Protein AF-A0AAV6XHC5-F1 (afdb_monomer_lite)

pLDDT: mean 75.55, std 23.04, range [22.05, 98.06]

InterPro domains:
  IPR005804 Fatty acid desaturase domain [PF00487] (68-207)
  IPR015876 Acyl-CoA desaturase [PR00075] (88-108)
  IPR015876 Acyl-CoA desaturase [PR00075] (125-154)
  IPR015876 Acyl-CoA desaturase [PTHR11351] (13-208)
  IPR015876 Acyl-CoA desaturase [cd03505] (64-153)

Radius of gyration: 19.95 Å; chains: 1; bounding box: 48×51×54 Å

Secondary structure (DSSP, 8-state):
---PEEP--SSS-TT-EEPTTSS-B-S----SSSSSPPPHHHHHHHHHHHHHHHHHHHGGGG--HHHHHHHHHHIIIIIIIIIIIIIIIIIIT--S---HHHHHHHHHHHHTTSS--HHHHHHHHHHHHHSTTSTTSTT-GGG-HHHHHTGGGG-HHHHHHHT-SSGGGHHHHTSHHHHHHHHTTTHHHHHHHHHHHHHHSHHHHHHHHTHHHHHHHHHHHHHHHHHHHTTTSS---TT--GGG--SS-GGGHHHHHTTTT---

Foldseek 3Di:
DFDFDDDDDDDDDPPWGAGPLFPAIQPAADDLPDDDDFDPQLVVLVVVVVVLVVLLVCLVVLDDPVLQVLLVVLLCLQQCQQVVVALPVCQQVVVDDDDPVSNLSSVLSVLLLPPAASLLSSLLVNQCLVQPQHPLNLQHCSNDLCSNLPSSSSCCVSNVVSSPDCPSRVVQVVDPSSVVCNVCSVVSNVVVLVVLCVVPHPNNNSSNRHPSSVVSSCVVSVLVVVLRNVPDPDPDDPRDSVSVPPDPDPPPVVVVVVPVPDDD

Organism: NCBI:txid168488

Sequence (264 aa):
MAILIPFSGDEKDSNFGKILMSDVVVKRRRNVFRGRKWTSSDVATFGVVVALHLMCIFAPFMFNWGAFWVAFGLYVITGLFGIGLSFHRNLSHKSFKLPKWLEYFFAYCGLHALQGDPITWVSIHRYHHQFVDSEKDPHSPIEGFWFSHMSWLFDHNTIAPKCGKSKNVGDLEKQLYYRCLRSTYIIHPIVLGAMLYALGGFPYIVWGMDPSNLLVHRIEWTGRSATLLAGDRTGGRRGSSPLCCLHPNVEIQSTIYENSDIVP

Structure (mmCIF, N/CA/C/O backbone):
data_AF-A0AAV6XHC5-F1
#
_entry.id   AF-A0AAV6XHC5-F1
#
loop_
_atom_site.group_PDB
_atom_site.id
_atom_site.type_symbol
_atom_site.label_atom_id
_atom_site.label_alt_id
_atom_site.label_comp_id
_atom_site.label_asym_id
_atom_site.label_entity_id
_atom_site.label_seq_id
_atom_site.pdbx_PDB_ins_code
_atom_site.Cartn_x
_atom_site.Cartn_y
_atom_site.Cartn_z
_atom_site.occupancy
_atom_site.B_iso_or_equiv
_atom_site.auth_seq_id
_atom_site.auth_comp_id
_atom_site.auth_asym_id
_atom_site.auth_atom_id
_atom_site.pdbx_PDB_model_num
ATOM 1 N N . MET A 1 1 ? 6.988 21.835 9.246 1.00 34.12 1 MET A N 1
ATOM 2 C CA . MET A 1 1 ? 6.592 22.577 10.463 1.00 34.12 1 MET A CA 1
ATOM 3 C C . MET A 1 1 ? 5.130 22.974 10.284 1.00 34.12 1 MET A C 1
ATOM 5 O O . MET A 1 1 ? 4.856 23.843 9.476 1.00 34.12 1 MET A O 1
ATOM 9 N N . ALA A 1 2 ? 4.183 22.247 10.884 1.00 36.72 2 ALA A N 1
ATOM 10 C CA . ALA A 1 2 ? 2.769 22.627 10.789 1.00 36.72 2 ALA A CA 1
ATOM 11 C C . ALA A 1 2 ? 2.539 23.787 11.768 1.00 36.72 2 ALA A C 1
ATOM 13 O O . ALA A 1 2 ? 2.895 23.655 12.941 1.00 36.72 2 ALA A O 1
ATOM 14 N N . ILE A 1 3 ? 2.039 24.920 11.274 1.00 40.56 3 ILE A N 1
ATOM 15 C CA . ILE A 1 3 ? 1.838 26.147 12.055 1.00 40.56 3 ILE A CA 1
ATOM 16 C C . ILE A 1 3 ? 0.637 25.916 12.979 1.00 40.56 3 ILE A C 1
ATOM 18 O O . ILE A 1 3 ? -0.500 25.907 12.528 1.00 40.56 3 ILE A O 1
ATOM 22 N N . LEU A 1 4 ? 0.875 25.661 14.264 1.00 43.06 4 LEU A N 1
ATOM 23 C CA . LEU A 1 4 ? -0.202 25.653 15.255 1.00 43.06 4 LEU A CA 1
ATOM 24 C C . LEU A 1 4 ? -0.619 27.097 15.530 1.00 43.06 4 LEU A C 1
ATOM 26 O O . LEU A 1 4 ? 0.244 27.944 15.755 1.00 43.06 4 LEU A O 1
ATOM 30 N N . ILE A 1 5 ? -1.922 27.367 15.537 1.00 44.88 5 ILE A N 1
ATOM 31 C CA . ILE A 1 5 ? -2.449 28.657 15.992 1.00 44.88 5 ILE A CA 1
ATOM 32 C C . ILE A 1 5 ? -2.777 28.512 17.488 1.00 44.88 5 ILE A C 1
ATOM 34 O O . ILE A 1 5 ? -3.497 27.570 17.847 1.00 44.88 5 ILE A O 1
ATOM 38 N N . PRO A 1 6 ? -2.243 29.378 18.371 1.00 41.81 6 PRO A N 1
ATOM 39 C CA . PRO A 1 6 ? -2.570 29.344 19.793 1.00 41.81 6 PRO A CA 1
ATOM 40 C C . PRO A 1 6 ? -4.065 29.625 20.004 1.00 41.81 6 PRO A C 1
ATOM 42 O O . PRO A 1 6 ? -4.626 30.549 19.417 1.00 41.81 6 PRO A O 1
ATOM 45 N N . PHE A 1 7 ? -4.715 28.799 20.823 1.00 42.66 7 PHE A N 1
ATOM 46 C CA . PHE A 1 7 ? -6.117 28.952 21.206 1.00 42.66 7 PHE A CA 1
ATOM 47 C C . PHE A 1 7 ? -6.181 29.777 22.497 1.00 42.66 7 PHE A C 1
ATOM 49 O O . PHE A 1 7 ? -5.557 29.410 23.488 1.00 42.66 7 PHE A O 1
ATOM 56 N N . SER A 1 8 ? -6.888 30.909 22.475 1.00 43.22 8 SER A N 1
ATOM 57 C CA . SER A 1 8 ? -7.089 31.752 23.657 1.00 43.22 8 SER A CA 1
ATOM 58 C C . SER A 1 8 ? -8.306 31.243 24.429 1.00 43.22 8 SER A C 1
ATOM 60 O O . SER A 1 8 ? -9.447 31.513 24.066 1.00 43.22 8 SER A O 1
ATOM 62 N N . GLY A 1 9 ? -8.037 30.453 25.462 1.00 36.25 9 GLY A N 1
ATOM 63 C CA . GLY A 1 9 ? -8.963 30.124 26.537 1.00 36.25 9 GLY A CA 1
ATOM 64 C C . GLY A 1 9 ? -8.149 30.071 27.824 1.00 36.25 9 GLY A C 1
ATOM 65 O O . GLY A 1 9 ? -7.086 29.451 27.838 1.00 36.25 9 GLY A O 1
ATOM 66 N N . ASP A 1 10 ? -8.594 30.793 28.848 1.00 43.38 10 ASP A N 1
ATOM 67 C CA . ASP A 1 10 ? -7.969 30.834 30.169 1.00 43.38 10 ASP A CA 1
ATOM 68 C C . ASP A 1 10 ? -7.858 29.423 30.758 1.00 43.38 10 ASP A C 1
ATOM 70 O O . ASP A 1 10 ? -8.852 28.862 31.198 1.00 43.38 10 ASP A O 1
ATOM 74 N N . GLU A 1 11 ? -6.658 28.842 30.730 1.00 38.28 11 GLU A N 1
ATOM 75 C CA . GLU A 1 11 ? -6.031 28.090 31.823 1.00 38.28 11 GLU A CA 1
ATOM 76 C C . GLU A 1 11 ? -4.676 27.519 31.369 1.00 38.28 11 GLU A C 1
ATOM 78 O O . GLU A 1 11 ? -4.416 27.260 30.194 1.00 38.28 11 GLU A O 1
ATOM 83 N N . LYS A 1 12 ? -3.762 27.389 32.330 1.00 38.03 12 LYS A N 1
ATOM 84 C CA . LYS A 1 12 ? -2.359 26.993 32.166 1.00 38.03 12 LYS A CA 1
ATOM 85 C C . LYS A 1 12 ? -2.204 25.585 31.558 1.00 38.03 12 LYS A C 1
ATOM 87 O O . LYS A 1 12 ? -2.045 24.638 32.309 1.00 38.03 12 LYS A O 1
ATOM 92 N N . ASP A 1 13 ? -2.132 25.459 30.233 1.00 36.62 13 ASP A N 1
ATOM 93 C CA . ASP A 1 13 ? -1.554 24.281 29.558 1.00 36.62 13 ASP A CA 1
ATOM 94 C C . ASP A 1 13 ? -0.952 24.658 28.189 1.00 36.62 13 ASP A C 1
ATOM 96 O O . ASP A 1 13 ? -1.572 24.606 27.126 1.00 36.62 13 ASP A O 1
ATOM 100 N N . SER A 1 14 ? 0.312 25.073 28.205 1.00 44.34 14 SER A N 1
ATOM 101 C CA . SER A 1 14 ? 1.028 25.717 27.096 1.00 44.34 14 SER A CA 1
ATOM 102 C C . SER A 1 14 ? 1.504 24.783 25.964 1.00 44.34 14 SER A C 1
ATOM 104 O O . SER A 1 14 ? 2.584 24.992 25.412 1.00 44.34 14 SER A O 1
ATOM 106 N N . ASN A 1 15 ? 0.739 23.759 25.564 1.00 48.62 15 ASN A N 1
ATOM 107 C CA . ASN A 1 15 ? 1.141 22.895 24.433 1.00 48.62 15 ASN A CA 1
ATOM 108 C C . ASN A 1 15 ? 0.020 22.341 23.537 1.00 48.62 15 ASN A C 1
ATOM 110 O O . ASN A 1 15 ? 0.306 21.564 22.618 1.00 48.62 15 ASN A O 1
ATOM 114 N N . PHE A 1 16 ? -1.232 22.749 23.741 1.00 59.75 16 PHE A N 1
ATOM 115 C CA . PHE A 1 16 ? -2.364 22.279 22.942 1.00 59.75 16 PHE A CA 1
ATOM 116 C C . PHE A 1 16 ? -2.881 23.400 22.035 1.00 59.75 16 PHE A C 1
ATOM 118 O O . PHE A 1 16 ? -3.181 24.501 22.482 1.00 59.75 16 PHE A O 1
ATOM 125 N N . GLY A 1 17 ? -2.924 23.137 20.729 1.00 66.19 17 GLY A N 1
ATOM 126 C CA . GLY A 1 17 ? -3.334 24.100 19.706 1.00 66.19 17 GLY A CA 1
ATOM 127 C C . GLY A 1 17 ? -4.154 23.421 18.617 1.00 66.19 17 GLY A C 1
ATOM 128 O O . GLY A 1 17 ? -4.129 22.192 18.483 1.00 66.19 17 GLY A O 1
ATOM 129 N N . LYS A 1 18 ? -4.891 24.213 17.836 1.00 72.31 18 LYS A N 1
ATOM 130 C CA . LYS A 1 18 ? -5.636 23.700 16.680 1.00 72.31 18 LYS A CA 1
ATOM 131 C C . LYS A 1 18 ? -4.671 23.315 15.561 1.00 72.31 18 LYS A C 1
ATOM 133 O O . LYS A 1 18 ? -3.671 24.005 15.333 1.00 72.31 18 LYS A O 1
ATOM 138 N N . ILE A 1 19 ? -4.965 22.226 14.852 1.00 71.19 19 ILE A N 1
ATOM 139 C CA . ILE A 1 19 ? -4.262 21.928 13.598 1.00 71.19 19 ILE A CA 1
ATOM 140 C C . ILE A 1 19 ? -4.627 23.030 12.592 1.00 71.19 19 ILE A C 1
ATOM 142 O O . ILE A 1 19 ? -5.796 23.400 12.470 1.00 71.19 19 ILE A O 1
ATOM 146 N N . LEU A 1 20 ? -3.617 23.570 11.900 1.00 67.69 20 LEU A N 1
ATOM 147 C CA . LEU A 1 20 ? -3.766 24.645 10.915 1.00 67.69 20 LEU A CA 1
ATOM 148 C C . LEU A 1 20 ? -4.918 24.348 9.945 1.00 67.69 20 LEU A C 1
ATOM 150 O O . LEU A 1 20 ? -4.916 23.286 9.334 1.00 67.69 20 LEU A O 1
ATOM 154 N N . MET A 1 21 ? -5.858 25.288 9.795 1.00 64.19 21 MET A N 1
ATOM 155 C CA . MET A 1 21 ? -7.048 25.175 8.931 1.00 64.19 21 MET A CA 1
ATOM 156 C C . MET A 1 21 ? -7.998 24.006 9.261 1.00 64.19 21 MET A C 1
ATOM 158 O O . MET A 1 21 ? -8.709 23.546 8.380 1.00 64.19 21 MET A O 1
ATOM 162 N N . SER A 1 22 ? -8.043 23.536 10.510 1.00 70.75 22 SER A N 1
ATOM 163 C CA . SER A 1 22 ? -9.040 22.557 10.970 1.00 70.75 22 SER A CA 1
ATOM 164 C C . SER A 1 22 ? -9.658 22.959 12.310 1.00 70.75 22 SER A C 1
ATOM 166 O O . SER A 1 22 ? -9.034 23.672 13.103 1.00 70.75 22 SER A O 1
ATOM 168 N N . ASP A 1 23 ? -10.840 22.421 12.608 1.00 73.38 23 ASP A N 1
ATOM 169 C CA . ASP A 1 23 ? -11.479 22.566 13.922 1.00 73.38 23 ASP A CA 1
ATOM 170 C C . ASP A 1 23 ? -10.992 21.548 14.962 1.00 73.38 23 ASP A C 1
ATOM 172 O O . ASP A 1 23 ? -11.402 21.591 16.125 1.00 73.38 23 ASP A O 1
ATOM 176 N N . VAL A 1 24 ? -10.076 20.656 14.577 1.00 75.31 24 VAL A N 1
ATOM 177 C CA . VAL A 1 24 ? -9.537 19.634 15.472 1.00 75.31 24 VAL A CA 1
ATOM 178 C C . VAL A 1 24 ? -8.544 20.256 16.453 1.00 75.31 24 VAL A C 1
ATOM 180 O O . VAL A 1 24 ? -7.492 20.786 16.079 1.00 75.31 24 VAL A O 1
ATOM 183 N N . VAL A 1 25 ? -8.866 20.136 17.740 1.00 80.06 25 VAL A N 1
ATOM 184 C CA . VAL A 1 25 ? -7.978 20.498 18.848 1.00 80.06 25 VAL A CA 1
ATOM 185 C C . VAL A 1 25 ? -7.096 19.299 19.187 1.00 80.06 25 VAL A C 1
ATOM 187 O O . VAL A 1 25 ? -7.593 18.216 19.504 1.00 80.06 25 VAL A O 1
ATOM 190 N N . VAL A 1 26 ? -5.776 19.489 19.138 1.00 80.56 26 VAL A N 1
ATOM 191 C CA . VAL A 1 26 ? -4.822 18.460 19.563 1.00 80.56 26 VAL A CA 1
ATOM 192 C C . VAL A 1 26 ? -4.919 18.317 21.077 1.00 80.56 26 VAL A C 1
ATOM 194 O O . VAL A 1 26 ? -4.589 19.253 21.796 1.00 80.56 26 VAL A O 1
ATOM 197 N N . LYS A 1 27 ? -5.346 17.146 21.557 1.00 80.94 27 LYS A N 1
ATOM 198 C CA . LYS A 1 27 ? -5.469 16.845 22.994 1.00 80.94 27 LYS A CA 1
ATOM 199 C C . LYS A 1 27 ? -4.201 16.242 23.585 1.00 80.94 27 LYS A C 1
ATOM 201 O O . LYS A 1 27 ? -3.969 16.339 24.782 1.00 80.94 27 LYS A O 1
ATOM 206 N N . ARG A 1 28 ? -3.382 15.579 22.762 1.00 79.31 28 ARG A N 1
ATOM 207 C CA . ARG A 1 28 ? -2.155 14.916 23.217 1.00 79.31 28 ARG A CA 1
ATOM 208 C C . ARG A 1 28 ? -1.150 14.809 22.086 1.00 79.31 28 ARG A C 1
ATOM 210 O O . ARG A 1 28 ? -1.335 14.007 21.191 1.00 79.31 28 ARG A O 1
ATOM 217 N N . ARG A 1 29 ? -0.027 15.524 22.126 1.00 75.44 29 ARG A N 1
ATOM 218 C CA . ARG A 1 29 ? 1.005 15.337 21.094 1.00 75.44 29 ARG A CA 1
ATOM 219 C C . ARG A 1 29 ? 1.776 14.035 21.331 1.00 75.44 29 ARG A C 1
ATOM 221 O O . ARG A 1 29 ? 2.429 13.883 22.364 1.00 75.44 29 ARG A O 1
ATOM 228 N N . ARG A 1 30 ? 1.753 13.118 20.360 1.00 75.00 30 ARG A N 1
ATOM 229 C CA . ARG A 1 30 ? 2.568 11.894 20.405 1.00 75.00 30 ARG A CA 1
ATOM 230 C C . ARG A 1 30 ? 3.913 12.104 19.706 1.00 75.00 30 ARG A C 1
ATOM 232 O O . ARG A 1 30 ? 3.965 12.454 18.530 1.00 75.00 30 ARG A O 1
ATOM 239 N N . ASN A 1 31 ? 5.009 11.849 20.419 1.00 79.38 31 ASN A N 1
ATOM 240 C CA . ASN A 1 31 ? 6.354 11.827 19.843 1.00 79.38 31 ASN A CA 1
ATOM 241 C C . ASN A 1 31 ? 6.720 10.390 19.459 1.00 79.38 31 ASN A C 1
ATOM 243 O O . ASN A 1 31 ? 7.149 9.613 20.305 1.00 79.38 31 ASN A O 1
ATOM 247 N N . VAL A 1 32 ? 6.564 10.031 18.184 1.00 82.19 32 VAL A N 1
ATOM 248 C CA . VAL A 1 32 ? 6.832 8.655 17.720 1.00 82.19 32 VAL A CA 1
ATOM 249 C C . VAL A 1 32 ? 8.331 8.341 17.655 1.00 82.19 32 VAL A C 1
ATOM 251 O O . VAL A 1 32 ? 8.741 7.208 17.876 1.00 82.19 32 VAL A O 1
ATOM 254 N N . PHE A 1 33 ? 9.184 9.329 17.389 1.00 82.56 33 PHE A N 1
ATOM 255 C CA . PHE A 1 33 ? 10.606 9.073 17.130 1.00 82.56 33 PHE A CA 1
ATOM 256 C C . PHE A 1 33 ? 11.499 9.048 18.379 1.00 82.56 33 PHE A C 1
ATOM 258 O O . PHE A 1 33 ? 12.647 8.621 18.292 1.00 82.56 33 PHE A O 1
ATOM 265 N N . ARG A 1 34 ? 11.019 9.504 19.544 1.00 80.94 34 ARG A N 1
ATOM 266 C CA . ARG A 1 34 ? 11.832 9.644 20.767 1.00 80.94 34 ARG A CA 1
ATOM 267 C C . ARG A 1 34 ? 11.106 9.076 21.984 1.00 80.94 34 ARG A C 1
ATOM 269 O O . ARG A 1 34 ? 9.893 9.200 22.082 1.00 80.94 34 ARG A O 1
ATOM 276 N N . GLY A 1 35 ? 11.860 8.509 22.929 1.00 77.06 35 GLY A N 1
ATOM 277 C CA . GLY A 1 35 ? 11.337 8.106 24.243 1.00 77.06 35 GLY A CA 1
ATOM 278 C C . GLY A 1 35 ? 10.517 6.810 24.266 1.00 77.06 35 GLY A C 1
ATOM 279 O O . GLY A 1 35 ? 9.820 6.561 25.244 1.00 77.06 35 GLY A O 1
ATOM 280 N N . ARG A 1 36 ? 10.598 5.976 23.221 1.00 84.50 36 ARG A N 1
ATOM 281 C CA . ARG A 1 36 ? 9.950 4.654 23.165 1.00 84.50 36 ARG A CA 1
ATOM 282 C C . ARG A 1 36 ? 10.905 3.576 22.657 1.00 84.50 36 ARG A C 1
ATOM 284 O O . ARG A 1 36 ? 11.884 3.878 21.975 1.00 84.50 36 ARG A O 1
ATOM 291 N N . LYS A 1 37 ? 10.581 2.313 22.942 1.00 85.94 37 LYS A N 1
ATOM 292 C CA . LYS A 1 37 ? 11.266 1.149 22.366 1.00 85.94 37 LYS A CA 1
ATOM 293 C C . LYS A 1 37 ? 10.723 0.874 20.963 1.00 85.94 37 LYS A C 1
ATOM 295 O O . LYS A 1 37 ? 9.512 0.732 20.794 1.00 85.94 37 LYS A O 1
ATOM 300 N N . TRP A 1 38 ? 11.622 0.802 19.989 1.00 87.31 38 TRP A N 1
ATOM 301 C CA . TRP A 1 38 ? 11.301 0.448 18.609 1.00 87.31 38 TRP A CA 1
ATOM 302 C C . TRP A 1 38 ? 11.204 -1.068 18.467 1.00 87.31 38 TRP A C 1
ATOM 304 O O . TRP A 1 38 ? 12.057 -1.797 18.972 1.00 87.31 38 TRP A O 1
ATOM 314 N N . THR A 1 39 ? 10.165 -1.537 17.786 1.00 88.50 39 THR A N 1
ATOM 315 C CA . THR A 1 39 ? 10.034 -2.948 17.405 1.00 88.50 39 THR A CA 1
ATOM 316 C C . THR A 1 39 ? 10.728 -3.220 16.077 1.00 88.50 39 THR A C 1
ATOM 318 O O . THR A 1 39 ? 10.969 -2.303 15.292 1.00 88.50 39 THR A O 1
ATOM 321 N N . SER A 1 40 ? 10.997 -4.492 15.777 1.00 87.62 40 SER A N 1
ATOM 322 C CA . SER A 1 40 ? 11.511 -4.899 14.464 1.00 87.62 40 SER A CA 1
ATOM 323 C C . SER A 1 40 ? 10.584 -4.467 13.322 1.00 87.62 40 SER A C 1
ATOM 325 O O . SER A 1 40 ? 11.072 -4.038 12.281 1.00 87.62 40 SER A O 1
ATOM 327 N N . SER A 1 41 ? 9.262 -4.503 13.531 1.00 84.06 41 SER A N 1
ATOM 328 C CA . SER A 1 41 ? 8.272 -4.018 12.562 1.00 84.06 41 SER A CA 1
ATOM 329 C C . SER A 1 41 ? 8.371 -2.508 12.340 1.00 84.06 41 SER A C 1
ATOM 331 O O . SER A 1 41 ? 8.286 -2.059 11.202 1.00 84.06 41 SER A O 1
ATOM 333 N N . ASP A 1 42 ? 8.604 -1.720 13.397 1.00 86.75 42 ASP A N 1
ATOM 334 C CA . ASP A 1 42 ? 8.786 -0.267 13.267 1.00 86.75 42 ASP A CA 1
ATOM 335 C C . ASP A 1 42 ? 10.041 0.059 12.454 1.00 86.75 42 ASP A C 1
ATOM 337 O O . ASP A 1 42 ? 10.007 0.915 11.572 1.00 86.75 42 ASP A O 1
ATOM 341 N N . VAL A 1 43 ? 11.144 -0.643 12.737 1.00 88.94 43 VAL A N 1
ATOM 342 C CA . VAL A 1 43 ? 12.416 -0.472 12.021 1.00 88.94 43 VAL A CA 1
ATOM 343 C C . VAL A 1 43 ? 12.272 -0.886 10.557 1.00 88.94 43 VAL A C 1
ATOM 345 O O . VAL A 1 43 ? 12.731 -0.160 9.679 1.00 88.94 43 VAL A O 1
ATOM 348 N N . ALA A 1 44 ? 11.603 -2.009 10.282 1.00 88.06 44 ALA A N 1
ATOM 349 C CA . ALA A 1 44 ? 11.364 -2.483 8.923 1.00 88.06 44 ALA A CA 1
ATOM 350 C C . ALA A 1 44 ? 10.507 -1.493 8.120 1.00 88.06 44 ALA A C 1
ATOM 352 O O . ALA A 1 44 ? 10.913 -1.076 7.038 1.00 88.06 44 ALA A O 1
ATOM 353 N N . THR A 1 45 ? 9.368 -1.056 8.666 1.00 86.69 45 THR A N 1
ATOM 354 C CA . THR A 1 45 ? 8.488 -0.074 8.012 1.00 86.69 45 THR A CA 1
ATOM 355 C C . THR A 1 45 ? 9.211 1.249 7.781 1.00 86.69 45 THR A C 1
ATOM 357 O O . THR A 1 45 ? 9.137 1.808 6.690 1.00 86.69 45 THR A O 1
ATOM 360 N N . PHE A 1 46 ? 9.962 1.738 8.772 1.00 88.50 46 PHE A N 1
ATOM 361 C CA . PHE A 1 46 ? 10.763 2.952 8.623 1.00 88.50 46 PHE A CA 1
ATOM 362 C C . PHE A 1 46 ? 11.822 2.808 7.526 1.00 88.50 46 PHE A C 1
ATOM 364 O O . PHE A 1 46 ? 11.936 3.684 6.672 1.00 88.50 46 PHE A O 1
ATOM 371 N N . GLY A 1 47 ? 12.540 1.683 7.500 1.00 89.88 47 GLY A N 1
ATOM 372 C CA . GLY A 1 47 ? 13.525 1.376 6.465 1.00 89.88 47 GLY A CA 1
ATOM 373 C C . GLY A 1 47 ? 12.918 1.339 5.063 1.00 89.88 47 GLY A C 1
ATOM 374 O O . GLY A 1 47 ? 13.469 1.954 4.156 1.00 89.88 47 GLY A O 1
ATOM 375 N N . VAL A 1 48 ? 11.760 0.691 4.889 1.00 86.50 48 VAL A N 1
ATOM 376 C CA . VAL A 1 48 ? 11.044 0.640 3.601 1.00 86.50 48 VAL A CA 1
ATOM 377 C C . VAL A 1 48 ? 10.610 2.034 3.157 1.00 86.50 48 VAL A C 1
ATOM 379 O O . VAL A 1 48 ? 10.873 2.416 2.020 1.00 86.50 48 VAL A O 1
ATOM 382 N N . VAL A 1 49 ? 9.997 2.821 4.046 1.00 85.81 49 VAL A N 1
ATOM 383 C CA . VAL A 1 49 ? 9.551 4.181 3.710 1.00 85.81 49 VAL A CA 1
ATOM 384 C C . VAL A 1 49 ? 10.737 5.058 3.313 1.00 85.81 49 VAL A C 1
ATOM 386 O O . VAL A 1 49 ? 10.661 5.751 2.300 1.00 85.81 49 VAL A O 1
ATOM 389 N N . VAL A 1 50 ? 11.845 5.011 4.059 1.00 88.88 50 VAL A N 1
ATOM 390 C CA . VAL A 1 50 ? 13.065 5.759 3.718 1.00 88.88 50 VAL A CA 1
ATOM 391 C C . VAL A 1 50 ? 13.645 5.285 2.385 1.00 88.88 50 VAL A C 1
ATOM 393 O O . VAL A 1 50 ? 13.995 6.121 1.557 1.00 88.88 50 VAL A O 1
ATOM 396 N N . ALA A 1 51 ? 13.707 3.974 2.143 1.00 88.12 51 ALA A N 1
ATOM 397 C CA . ALA A 1 51 ? 14.229 3.419 0.898 1.00 88.12 51 ALA A CA 1
ATOM 398 C C . ALA A 1 51 ? 13.417 3.867 -0.326 1.00 88.12 51 ALA A C 1
ATOM 400 O O . ALA A 1 51 ? 14.019 4.284 -1.312 1.00 88.12 51 ALA A O 1
ATOM 401 N N . LEU A 1 52 ? 12.080 3.854 -0.247 1.00 85.31 52 LEU A N 1
ATOM 402 C CA . LEU A 1 52 ? 11.207 4.377 -1.305 1.00 85.31 52 LEU A CA 1
ATOM 403 C C . LEU A 1 52 ? 11.501 5.864 -1.568 1.00 85.31 52 LEU A C 1
ATOM 405 O O . LEU A 1 52 ? 11.886 6.246 -2.667 1.00 85.31 52 LEU A O 1
ATOM 409 N N . HIS A 1 53 ? 11.489 6.705 -0.529 1.00 84.19 53 HIS A N 1
ATOM 410 C CA . HIS A 1 53 ? 11.757 8.140 -0.697 1.00 84.19 53 HIS A CA 1
ATOM 411 C C . HIS A 1 53 ? 13.148 8.439 -1.275 1.00 84.19 53 HIS A C 1
ATOM 413 O O . HIS A 1 53 ? 13.290 9.362 -2.076 1.00 84.19 53 HIS A O 1
ATOM 419 N N . LEU A 1 54 ? 14.174 7.677 -0.886 1.00 87.31 54 LEU A N 1
ATOM 420 C CA . LEU A 1 54 ? 15.512 7.805 -1.466 1.00 87.31 54 LEU A CA 1
ATOM 421 C C . LEU A 1 54 ? 15.544 7.337 -2.923 1.00 87.31 54 LEU A C 1
ATOM 423 O O . LEU A 1 54 ? 16.228 7.952 -3.737 1.00 87.31 54 LEU A O 1
ATOM 427 N N . MET A 1 55 ? 14.789 6.293 -3.271 1.00 85.25 55 MET A N 1
ATOM 428 C CA . MET A 1 55 ? 14.675 5.809 -4.646 1.00 85.25 55 MET A CA 1
ATOM 429 C C . MET A 1 55 ? 14.029 6.857 -5.568 1.00 85.25 55 MET A C 1
ATOM 431 O O . MET A 1 55 ? 14.477 7.018 -6.704 1.00 85.25 55 MET A O 1
ATOM 435 N N . CYS A 1 56 ? 13.099 7.663 -5.050 1.00 83.94 56 CYS A N 1
ATOM 436 C CA . CYS A 1 56 ? 12.430 8.742 -5.790 1.00 83.94 56 CYS A CA 1
ATOM 437 C C . CYS A 1 56 ? 13.397 9.820 -6.277 1.00 83.94 56 CYS A C 1
ATOM 439 O O . CYS A 1 56 ? 13.233 10.375 -7.365 1.00 83.94 56 CYS A O 1
ATOM 441 N N . ILE A 1 57 ? 14.468 10.070 -5.517 1.00 87.25 57 ILE A N 1
ATOM 442 C CA . ILE A 1 57 ? 15.524 11.014 -5.906 1.00 87.25 57 ILE A CA 1
ATOM 443 C C . ILE A 1 57 ? 16.193 10.567 -7.215 1.00 87.25 57 ILE A C 1
ATOM 445 O O . ILE A 1 57 ? 16.601 11.408 -8.014 1.00 87.25 57 ILE A O 1
ATOM 449 N N . PHE A 1 58 ? 16.262 9.259 -7.478 1.00 85.62 58 PHE A N 1
ATO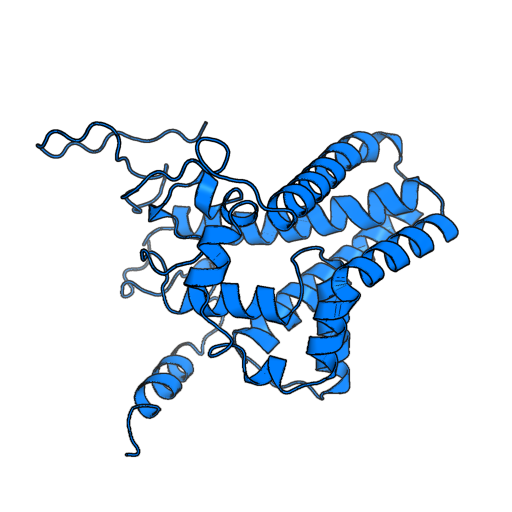M 450 C CA . PHE A 1 58 ? 16.848 8.709 -8.701 1.00 85.62 58 PHE A CA 1
ATOM 451 C C . PHE A 1 58 ? 15.884 8.693 -9.897 1.00 85.62 58 PHE A C 1
ATOM 453 O O . PHE A 1 58 ? 16.343 8.564 -11.033 1.00 85.62 58 PHE A O 1
ATOM 460 N N . ALA A 1 59 ? 14.572 8.853 -9.687 1.00 86.06 59 ALA A N 1
ATOM 461 C CA . ALA A 1 59 ? 13.569 8.730 -10.747 1.00 86.06 59 ALA A CA 1
ATOM 462 C C . ALA A 1 59 ? 13.780 9.693 -11.938 1.00 86.06 59 ALA A C 1
ATOM 464 O O . ALA A 1 59 ? 13.729 9.214 -13.076 1.00 86.06 59 ALA A O 1
ATOM 465 N N . PRO A 1 60 ? 14.101 10.995 -11.746 1.00 87.44 60 PRO A N 1
ATOM 466 C CA . PRO A 1 60 ? 14.344 11.917 -12.862 1.00 87.44 60 PRO A CA 1
ATOM 467 C C . PRO A 1 60 ? 15.547 11.520 -13.725 1.00 87.44 60 PRO A C 1
ATOM 469 O O . PRO A 1 60 ? 15.543 11.742 -14.932 1.00 87.44 60 PRO A O 1
ATOM 472 N N . PHE A 1 61 ? 16.564 10.906 -13.116 1.00 90.75 61 PHE A N 1
ATOM 473 C CA . PHE A 1 61 ? 17.796 10.496 -13.797 1.00 90.75 61 PHE A CA 1
ATOM 474 C C . PHE A 1 61 ? 17.655 9.164 -14.540 1.00 90.75 61 PHE A C 1
ATOM 476 O O . PHE A 1 61 ? 18.497 8.826 -15.365 1.00 90.75 61 PHE A O 1
ATOM 483 N N . MET A 1 62 ? 16.594 8.410 -14.248 1.00 88.12 62 MET A N 1
ATOM 484 C CA . MET A 1 62 ? 16.345 7.066 -14.773 1.00 88.12 62 MET A CA 1
ATOM 485 C C . MET A 1 62 ? 15.055 7.015 -15.605 1.00 88.12 62 MET A C 1
ATOM 487 O O . MET A 1 62 ? 14.416 5.967 -15.691 1.00 88.12 62 MET A O 1
ATOM 491 N N . PHE A 1 63 ? 14.622 8.147 -16.176 1.00 90.81 63 PHE A N 1
ATOM 492 C CA . PHE A 1 63 ? 13.390 8.218 -16.965 1.00 90.81 63 PHE A CA 1
ATOM 493 C C . PHE A 1 63 ? 13.467 7.351 -18.226 1.00 90.81 63 PHE A C 1
ATOM 495 O O . PHE A 1 63 ? 14.411 7.427 -19.011 1.00 90.81 63 PHE A O 1
ATOM 502 N N . ASN A 1 64 ? 12.421 6.558 -18.441 1.00 91.06 64 ASN A N 1
ATOM 503 C CA . ASN A 1 64 ? 12.222 5.758 -19.640 1.00 91.06 64 ASN A CA 1
ATOM 504 C C . ASN A 1 64 ? 10.717 5.620 -19.894 1.00 91.06 64 ASN A C 1
ATOM 506 O O . ASN A 1 64 ? 9.973 5.269 -18.981 1.00 91.06 64 ASN A O 1
ATOM 510 N N . TRP A 1 65 ? 10.271 5.825 -21.135 1.00 93.62 65 TRP A N 1
ATOM 511 C CA . TRP A 1 65 ? 8.864 5.682 -21.521 1.00 93.62 65 TRP A CA 1
ATOM 512 C C . TRP A 1 65 ? 8.281 4.300 -21.210 1.00 93.62 65 TRP A C 1
ATOM 514 O O . TRP A 1 65 ? 7.143 4.212 -20.756 1.00 93.62 65 TRP A O 1
ATOM 524 N N . GLY A 1 66 ? 9.054 3.225 -21.396 1.00 95.06 66 GLY A N 1
ATOM 525 C CA . GLY A 1 66 ? 8.601 1.876 -21.038 1.00 95.06 66 GLY A CA 1
ATOM 526 C C . GLY A 1 66 ? 8.375 1.730 -19.532 1.00 95.06 66 GLY A C 1
ATOM 527 O O . GLY A 1 66 ? 7.319 1.278 -19.094 1.00 95.06 66 GLY A O 1
ATOM 528 N N . ALA A 1 67 ? 9.332 2.209 -18.735 1.00 91.62 67 ALA A N 1
ATOM 529 C CA . ALA A 1 67 ? 9.251 2.186 -17.279 1.00 91.62 67 ALA A CA 1
ATOM 530 C C . ALA A 1 67 ? 8.110 3.078 -16.751 1.00 91.62 67 ALA A C 1
ATOM 532 O O . ALA A 1 67 ? 7.404 2.688 -15.824 1.00 91.62 67 ALA A O 1
ATOM 533 N N . PHE A 1 68 ? 7.872 4.230 -17.387 1.00 92.06 68 PHE A N 1
ATOM 534 C CA . PHE A 1 68 ? 6.751 5.121 -17.091 1.00 92.06 68 PHE A CA 1
ATOM 535 C C . PHE A 1 68 ? 5.396 4.435 -17.300 1.00 92.06 68 PHE A C 1
ATOM 537 O O . PHE A 1 68 ? 4.549 4.472 -16.410 1.00 92.06 68 PHE A O 1
ATOM 544 N N . TRP A 1 69 ? 5.177 3.777 -18.443 1.00 93.88 69 TRP A N 1
ATOM 545 C CA . TRP A 1 69 ? 3.901 3.103 -18.705 1.00 93.88 69 TRP A CA 1
ATOM 546 C C . TRP A 1 69 ? 3.675 1.897 -17.794 1.00 93.88 69 TRP A C 1
ATOM 548 O O . TRP A 1 69 ? 2.551 1.677 -17.343 1.00 93.88 69 TRP A O 1
ATOM 558 N N . VAL A 1 70 ? 4.738 1.160 -17.461 1.00 93.56 70 VAL A N 1
ATOM 559 C CA . VAL A 1 70 ? 4.675 0.102 -16.444 1.00 93.56 70 VAL A CA 1
ATOM 560 C C . VAL A 1 70 ? 4.301 0.682 -15.080 1.00 93.56 70 VAL A C 1
ATOM 562 O O . VAL A 1 70 ? 3.398 0.162 -14.429 1.00 93.56 70 VAL A O 1
ATOM 565 N N . ALA A 1 71 ? 4.925 1.787 -14.669 1.00 91.69 71 ALA A N 1
ATOM 566 C CA . ALA A 1 71 ? 4.601 2.478 -13.424 1.00 91.69 71 ALA A CA 1
ATOM 567 C C . ALA A 1 71 ? 3.149 2.967 -13.386 1.00 91.69 71 ALA A C 1
ATOM 569 O O . ALA A 1 71 ? 2.460 2.784 -12.383 1.00 91.69 71 ALA A O 1
ATOM 570 N N . PHE A 1 72 ? 2.665 3.546 -14.486 1.00 91.69 72 PHE A N 1
ATOM 571 C CA . PHE A 1 72 ? 1.283 3.996 -14.619 1.00 91.69 72 PHE A CA 1
ATOM 572 C C . PHE A 1 72 ? 0.294 2.826 -14.530 1.00 91.69 72 PHE A C 1
ATOM 574 O O . PHE A 1 72 ? -0.685 2.897 -13.788 1.00 91.69 72 PHE A O 1
ATOM 581 N N . GLY A 1 73 ? 0.573 1.723 -15.231 1.00 93.88 73 GLY A N 1
ATOM 582 C CA . GLY A 1 73 ? -0.230 0.504 -15.152 1.00 93.88 73 GLY A CA 1
ATOM 583 C C . GLY A 1 73 ? -0.263 -0.073 -13.736 1.00 93.88 73 GLY A C 1
ATOM 584 O O . GLY A 1 73 ? -1.339 -0.381 -13.223 1.00 93.88 73 GLY A O 1
ATOM 585 N N . LEU A 1 74 ? 0.894 -0.148 -13.071 1.00 93.25 74 LEU A N 1
ATOM 586 C CA . LEU A 1 74 ? 0.988 -0.576 -11.676 1.00 93.25 74 LEU A CA 1
ATOM 587 C C . LEU A 1 74 ? 0.198 0.347 -10.752 1.00 93.25 74 LEU A C 1
ATOM 589 O O . LEU A 1 74 ? -0.577 -0.155 -9.952 1.00 93.25 74 LEU A O 1
ATOM 593 N N . TYR A 1 75 ? 0.299 1.667 -10.905 1.00 89.81 75 TYR A N 1
ATOM 594 C CA . TYR A 1 75 ? -0.486 2.628 -10.127 1.00 89.81 75 TYR A CA 1
ATOM 595 C C . TYR A 1 75 ? -2.002 2.399 -10.262 1.00 89.81 75 TYR A C 1
ATOM 597 O O . TYR A 1 75 ? -2.726 2.397 -9.265 1.00 89.81 75 TYR A O 1
ATOM 605 N N . VAL A 1 76 ? -2.496 2.157 -11.480 1.00 91.88 76 VAL A N 1
ATOM 606 C CA . VAL A 1 76 ? -3.917 1.852 -11.709 1.00 91.88 76 VAL A CA 1
ATOM 607 C C . VAL A 1 76 ? -4.306 0.533 -11.034 1.00 91.88 76 VAL A C 1
ATOM 609 O O . VAL A 1 76 ? -5.323 0.463 -10.340 1.00 91.88 76 VAL A O 1
ATOM 612 N N . ILE A 1 77 ? -3.495 -0.512 -11.202 1.00 94.38 77 ILE A N 1
ATOM 613 C CA . ILE A 1 77 ? -3.780 -1.855 -10.686 1.00 94.38 77 ILE A CA 1
ATOM 614 C C . ILE A 1 77 ? -3.700 -1.901 -9.155 1.00 94.38 77 ILE A C 1
ATOM 616 O O . ILE A 1 77 ? -4.626 -2.388 -8.509 1.00 94.38 77 ILE A O 1
ATOM 620 N N . THR A 1 78 ? -2.623 -1.403 -8.555 1.00 93.38 78 THR A N 1
ATOM 621 C CA . THR A 1 78 ? -2.391 -1.494 -7.108 1.00 93.38 78 THR A CA 1
ATOM 622 C C . THR A 1 78 ? -3.130 -0.397 -6.348 1.00 93.38 78 THR A C 1
ATOM 624 O O . THR A 1 78 ? -3.734 -0.674 -5.315 1.00 93.38 78 THR A O 1
ATOM 627 N N . GLY A 1 79 ? -3.163 0.829 -6.874 1.00 88.44 79 GLY A N 1
ATOM 628 C CA . GLY A 1 79 ? -3.801 1.975 -6.233 1.00 88.44 79 GLY A CA 1
ATOM 629 C C . GLY A 1 79 ? -5.311 2.003 -6.410 1.00 88.44 79 GLY A C 1
ATOM 630 O O . GLY A 1 79 ? -6.054 1.901 -5.433 1.00 88.44 79 GLY A O 1
ATOM 631 N N . LEU A 1 80 ? -5.785 2.135 -7.654 1.00 89.75 80 LEU A N 1
ATOM 632 C CA . LEU A 1 80 ? -7.220 2.298 -7.912 1.00 89.75 80 LEU A CA 1
ATOM 633 C C . LEU A 1 80 ? -7.991 1.002 -7.657 1.00 89.75 80 LEU A C 1
ATOM 635 O O . LEU A 1 80 ? -8.983 1.014 -6.927 1.00 89.75 80 LEU A O 1
ATOM 639 N N . PHE A 1 81 ? -7.541 -0.116 -8.229 1.00 93.56 81 PHE A N 1
ATOM 640 C CA . PHE A 1 81 ? -8.229 -1.398 -8.066 1.00 93.56 81 PHE A CA 1
ATOM 641 C C . PHE A 1 81 ? -7.845 -2.113 -6.765 1.00 93.56 81 PHE A C 1
ATOM 643 O O . PHE A 1 81 ? -8.716 -2.624 -6.059 1.00 93.56 81 PHE A O 1
ATOM 650 N N . GLY A 1 82 ? -6.562 -2.121 -6.413 1.00 95.12 82 GLY A N 1
ATOM 651 C CA . GLY A 1 82 ? -6.071 -2.786 -5.213 1.00 95.12 82 GLY A CA 1
ATOM 652 C C . GLY A 1 82 ? -6.523 -2.111 -3.920 1.00 95.12 82 GLY A C 1
ATOM 653 O O . GLY A 1 82 ? -7.251 -2.710 -3.128 1.00 95.12 82 GLY A O 1
ATOM 654 N N . ILE A 1 83 ? -6.143 -0.852 -3.701 1.00 92.44 83 ILE A N 1
ATOM 655 C CA . ILE A 1 83 ? -6.542 -0.159 -2.473 1.00 92.44 83 ILE A CA 1
ATOM 656 C C . ILE A 1 83 ? -7.950 0.425 -2.580 1.00 92.44 83 ILE A C 1
ATOM 658 O O . ILE A 1 83 ? -8.813 0.106 -1.762 1.00 92.44 83 ILE A O 1
ATOM 662 N N . GLY A 1 84 ? -8.214 1.247 -3.597 1.00 91.06 84 GLY A N 1
ATOM 663 C CA . GLY A 1 84 ? -9.470 1.988 -3.717 1.00 91.06 84 GLY A CA 1
ATOM 664 C C . GLY A 1 84 ? -10.704 1.092 -3.856 1.00 91.06 84 GLY A C 1
ATOM 665 O O . GLY A 1 84 ? -11.676 1.241 -3.111 1.00 91.06 84 GLY A O 1
ATOM 666 N N . LEU A 1 85 ? -10.682 0.154 -4.804 1.00 93.56 85 LEU A N 1
ATOM 667 C CA . LEU A 1 85 ? -11.797 -0.761 -5.038 1.00 93.56 85 LEU A CA 1
ATOM 668 C C . LEU A 1 85 ? -11.806 -1.914 -4.023 1.00 93.56 85 LEU A C 1
ATOM 670 O O . LEU A 1 85 ? -12.856 -2.171 -3.432 1.00 93.56 85 LEU A O 1
ATOM 674 N N . SER A 1 86 ? -10.673 -2.594 -3.807 1.00 96.75 86 SER A N 1
ATOM 675 C CA . SER A 1 86 ? -10.618 -3.775 -2.935 1.00 96.75 86 SER A CA 1
ATOM 676 C C . SER A 1 86 ? -10.496 -3.430 -1.452 1.00 96.75 86 SER A C 1
ATOM 678 O O . SER A 1 86 ? -11.503 -3.515 -0.748 1.00 96.75 86 SER A O 1
ATOM 680 N N . PHE A 1 87 ? -9.327 -3.021 -0.951 1.00 95.75 87 PHE A N 1
ATOM 681 C CA . PHE A 1 87 ? -9.114 -2.872 0.500 1.00 95.75 87 PHE A CA 1
ATOM 682 C C . PHE A 1 87 ? -10.105 -1.895 1.142 1.00 95.75 87 PHE A C 1
ATOM 684 O O . PHE A 1 87 ? -10.693 -2.189 2.187 1.00 95.75 87 PHE A O 1
ATOM 691 N N . HIS A 1 88 ? -10.346 -0.765 0.483 1.00 94.94 88 HIS A N 1
ATOM 692 C CA . HIS A 1 88 ? -11.229 0.284 0.964 1.00 94.94 88 HIS A CA 1
ATOM 693 C C . HIS A 1 88 ? -12.711 -0.086 0.778 1.00 94.94 88 HIS A C 1
ATOM 695 O O . HIS A 1 88 ? -13.403 -0.399 1.749 1.00 94.94 88 HIS A O 1
ATOM 701 N N . ARG A 1 89 ? -13.231 -0.081 -0.456 1.00 94.25 89 ARG A N 1
ATOM 702 C CA . ARG A 1 89 ? -14.685 -0.192 -0.690 1.00 94.25 89 ARG A CA 1
ATOM 703 C C . ARG A 1 89 ? -15.233 -1.606 -0.503 1.00 94.25 89 ARG A C 1
ATOM 705 O O . ARG A 1 89 ? -16.285 -1.778 0.113 1.00 94.25 89 ARG A O 1
ATOM 712 N N . ASN A 1 90 ? -14.546 -2.615 -1.033 1.00 96.25 90 ASN A N 1
ATOM 713 C CA . ASN A 1 90 ? -15.030 -3.990 -0.983 1.00 96.25 90 ASN A CA 1
ATOM 714 C C . ASN A 1 90 ? -14.767 -4.645 0.380 1.00 96.25 90 ASN A C 1
ATOM 716 O O . ASN A 1 90 ? -15.712 -5.069 1.041 1.00 96.25 90 ASN A O 1
ATOM 720 N N . LEU A 1 91 ? -13.511 -4.696 0.830 1.00 96.56 91 LEU A N 1
ATOM 721 C CA . LEU A 1 91 ? -13.138 -5.425 2.042 1.00 96.56 91 LEU A CA 1
ATOM 722 C C . LEU A 1 91 ? -13.501 -4.655 3.309 1.00 96.56 91 LEU A C 1
ATOM 724 O O . LEU A 1 91 ? -14.048 -5.254 4.233 1.00 96.56 91 LEU A O 1
ATOM 728 N N . SER A 1 92 ? -13.248 -3.346 3.376 1.00 94.94 92 SER A N 1
ATOM 729 C CA . SER A 1 92 ? -13.532 -2.590 4.601 1.00 94.94 92 SER A CA 1
ATOM 730 C C . SER A 1 92 ? -14.989 -2.170 4.717 1.00 94.94 92 SER A C 1
ATOM 732 O O . SER A 1 92 ? -15.614 -2.476 5.732 1.00 94.94 92 SER A O 1
ATOM 734 N N . HIS A 1 93 ? -15.534 -1.520 3.685 1.00 93.94 93 HIS A N 1
ATOM 735 C CA . HIS A 1 93 ? -16.892 -0.968 3.727 1.00 93.94 93 HIS A CA 1
ATOM 736 C C . HIS A 1 93 ? -17.987 -1.916 3.239 1.00 93.94 93 HIS A C 1
ATOM 738 O O . HIS A 1 93 ? -19.159 -1.632 3.473 1.00 93.94 93 HIS A O 1
ATOM 744 N N . LYS A 1 94 ? -17.637 -3.031 2.580 1.00 92.69 94 LYS A N 1
ATOM 745 C CA . LYS A 1 94 ? -18.601 -3.987 2.005 1.00 92.69 94 LYS A CA 1
ATOM 746 C C . LYS A 1 94 ? -19.642 -3.312 1.102 1.00 92.69 94 LYS A C 1
ATOM 748 O O . LYS A 1 94 ? -20.784 -3.759 1.031 1.00 92.69 94 LYS A O 1
ATOM 753 N N . SER A 1 95 ? -19.244 -2.252 0.391 1.00 91.56 95 SER A N 1
ATOM 754 C CA . SER A 1 95 ? -20.151 -1.415 -0.410 1.00 91.56 95 SER A CA 1
ATOM 755 C C . SER A 1 95 ? -20.765 -2.147 -1.608 1.00 91.56 95 SER A C 1
ATOM 757 O O . SER A 1 95 ? -21.772 -1.709 -2.152 1.00 91.56 95 SER A O 1
ATOM 759 N N . PHE A 1 96 ? -20.153 -3.248 -2.043 1.00 94.25 96 PHE A N 1
ATOM 760 C CA . PHE A 1 96 ? -20.644 -4.120 -3.106 1.00 94.25 96 PHE A CA 1
ATOM 761 C C . PHE A 1 96 ? -20.065 -5.527 -2.935 1.00 94.25 96 PHE A C 1
ATOM 763 O O . PHE A 1 96 ? -19.062 -5.723 -2.244 1.00 94.25 96 PHE A O 1
ATOM 770 N N . LYS A 1 97 ? -20.681 -6.512 -3.594 1.00 93.62 97 LYS A N 1
ATOM 771 C CA . LYS A 1 97 ? -20.218 -7.905 -3.607 1.00 93.62 97 LYS A CA 1
ATOM 772 C C . LYS A 1 97 ? -19.509 -8.208 -4.924 1.00 93.62 97 LYS A C 1
ATOM 774 O O . LYS A 1 97 ? -20.005 -7.842 -5.984 1.00 93.62 97 LYS A O 1
ATOM 779 N N . LEU A 1 98 ? -18.375 -8.897 -4.848 1.00 95.12 98 LEU A N 1
ATOM 780 C CA . LEU A 1 98 ? -17.659 -9.432 -6.006 1.00 95.12 98 LEU A CA 1
ATOM 781 C C . LEU A 1 98 ? -17.725 -10.962 -5.993 1.00 95.12 98 LEU A C 1
ATOM 783 O O . LEU A 1 98 ? -17.820 -11.560 -4.916 1.00 95.12 98 LEU A O 1
ATOM 787 N N . PRO A 1 99 ? -17.639 -11.623 -7.160 1.00 97.31 99 PRO A N 1
ATOM 788 C CA . PRO A 1 99 ? -17.336 -13.045 -7.182 1.00 97.31 99 PRO A CA 1
ATOM 789 C C . PRO A 1 99 ? -15.955 -13.279 -6.549 1.00 97.31 99 PRO A C 1
ATOM 791 O O . PRO A 1 99 ? -15.035 -12.478 -6.726 1.00 97.31 99 PRO A O 1
ATOM 794 N N . LYS A 1 100 ? -15.796 -14.385 -5.813 1.00 95.81 100 LYS A N 1
ATOM 795 C CA . LYS A 1 100 ? -14.621 -14.603 -4.950 1.00 95.81 100 LYS A CA 1
ATOM 796 C C . LYS A 1 100 ? -13.278 -14.559 -5.673 1.00 95.81 100 LYS A C 1
ATOM 798 O O . LYS A 1 100 ? -12.320 -14.029 -5.126 1.00 95.81 100 LYS A O 1
ATOM 803 N N . TRP A 1 101 ? -13.209 -15.055 -6.907 1.00 97.56 101 TRP A N 1
ATOM 804 C CA . TRP A 1 101 ? -11.981 -14.995 -7.704 1.00 97.56 101 TRP A CA 1
ATOM 805 C C . TRP A 1 101 ? -11.541 -13.548 -7.980 1.00 97.56 101 TRP A C 1
ATOM 807 O O . TRP A 1 101 ? -10.350 -13.253 -7.938 1.00 97.56 101 TRP A O 1
ATOM 817 N N . LEU A 1 102 ? -12.496 -12.638 -8.199 1.00 97.56 102 LEU A N 1
ATOM 818 C CA . LEU A 1 102 ? -12.231 -11.232 -8.492 1.00 97.56 102 LEU A CA 1
ATOM 819 C C . LEU A 1 102 ? -11.925 -10.439 -7.214 1.00 97.56 102 LEU A C 1
ATOM 821 O O . LEU A 1 102 ? -11.033 -9.596 -7.214 1.00 97.56 102 LEU A O 1
ATOM 825 N N . GLU A 1 103 ? -12.611 -10.758 -6.110 1.00 97.75 103 GLU A N 1
ATOM 826 C CA . GLU A 1 103 ? -12.285 -10.252 -4.768 1.00 97.75 103 GLU A CA 1
ATOM 827 C C . GLU A 1 103 ? -10.824 -10.567 -4.405 1.00 97.75 103 GLU A C 1
ATOM 829 O O . GLU A 1 103 ? -10.068 -9.678 -4.007 1.00 97.75 103 GLU A O 1
ATOM 834 N N . TYR A 1 104 ? -10.40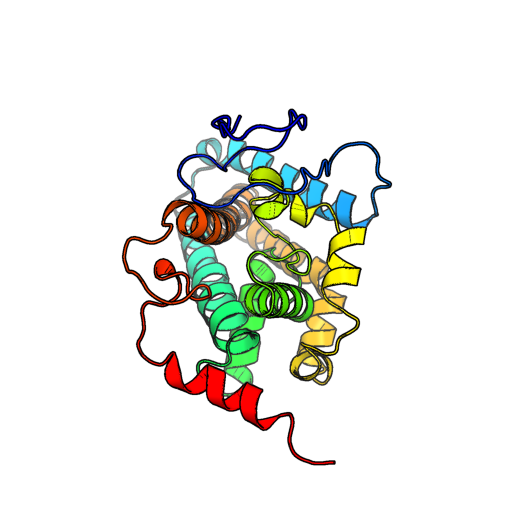7 -11.823 -4.594 1.00 98.06 104 TYR A N 1
ATOM 835 C CA . TYR A 1 104 ? -9.038 -12.261 -4.332 1.00 98.06 104 TYR A CA 1
ATOM 836 C C . TYR A 1 104 ? -8.047 -11.614 -5.291 1.00 98.06 104 TYR A C 1
ATOM 838 O O . TYR A 1 104 ? -7.037 -11.084 -4.844 1.00 98.06 104 TYR A O 1
ATOM 846 N N . PHE A 1 105 ? -8.351 -11.565 -6.588 1.00 97.88 105 PHE A N 1
ATOM 847 C CA . PHE A 1 105 ? -7.488 -10.904 -7.563 1.00 97.88 105 PHE A CA 1
ATOM 848 C C . PHE A 1 105 ? -7.195 -9.446 -7.185 1.00 97.88 105 PHE A C 1
ATOM 850 O O . PHE A 1 105 ? -6.033 -9.065 -7.063 1.00 97.88 105 PHE A O 1
ATOM 857 N N . PHE A 1 106 ? -8.221 -8.637 -6.909 1.00 97.69 106 PHE A N 1
ATOM 858 C CA . PHE A 1 106 ? -7.989 -7.242 -6.537 1.00 97.69 106 PHE A CA 1
ATOM 859 C C . PHE A 1 106 ? -7.323 -7.097 -5.167 1.00 97.69 106 PHE A C 1
ATOM 861 O O . PHE A 1 106 ? -6.509 -6.195 -4.981 1.00 97.69 106 PHE A O 1
ATOM 868 N N . ALA A 1 107 ? -7.604 -7.985 -4.208 1.00 97.19 107 ALA A N 1
ATOM 869 C CA . ALA A 1 107 ? -6.867 -7.992 -2.947 1.00 97.19 107 ALA A CA 1
ATOM 870 C C . ALA A 1 107 ? -5.371 -8.306 -3.140 1.00 97.19 107 ALA A C 1
ATOM 872 O O . ALA A 1 107 ? -4.530 -7.698 -2.480 1.00 97.19 107 ALA A O 1
ATOM 873 N N . TYR A 1 108 ? -5.030 -9.198 -4.073 1.00 97.56 108 TYR A N 1
ATOM 874 C CA . TYR A 1 108 ? -3.644 -9.454 -4.460 1.00 97.56 108 TYR A CA 1
ATOM 875 C C . TYR A 1 108 ? -2.988 -8.217 -5.077 1.00 97.56 108 TYR A C 1
ATOM 877 O O . TYR A 1 108 ? -1.867 -7.868 -4.719 1.00 97.56 108 TYR A O 1
ATOM 885 N N . CYS A 1 109 ? -3.697 -7.508 -5.960 1.00 96.06 109 CYS A N 1
ATOM 886 C CA . CYS A 1 109 ? -3.213 -6.249 -6.525 1.00 96.06 109 CYS A CA 1
ATOM 887 C C . CYS A 1 109 ? -2.926 -5.206 -5.431 1.00 96.06 109 CYS A C 1
ATOM 889 O O . CYS A 1 109 ? -1.885 -4.555 -5.471 1.00 96.06 109 CYS A O 1
ATOM 891 N N . GLY A 1 110 ? -3.805 -5.082 -4.429 1.00 93.25 110 GLY A N 1
ATOM 892 C CA . GLY A 1 110 ? -3.619 -4.167 -3.294 1.00 93.25 110 GLY A CA 1
ATOM 893 C C . GLY A 1 110 ? -2.407 -4.507 -2.425 1.00 93.25 110 GLY A C 1
ATOM 894 O O . GLY A 1 110 ? -1.749 -3.607 -1.912 1.00 93.25 110 GLY A O 1
ATOM 895 N N . LEU A 1 111 ? -2.037 -5.788 -2.333 1.00 94.19 111 LEU A N 1
ATOM 896 C CA . LEU A 1 111 ? -0.840 -6.241 -1.615 1.00 94.19 111 LEU A CA 1
ATOM 897 C C . LEU A 1 111 ? 0.447 -5.579 -2.134 1.00 94.19 111 LEU A C 1
ATOM 899 O O . LEU A 1 111 ? 1.363 -5.295 -1.364 1.00 94.19 111 LEU A O 1
ATOM 903 N N . HIS A 1 112 ? 0.508 -5.314 -3.441 1.00 93.56 112 HIS A N 1
ATOM 904 C CA . HIS A 1 112 ? 1.657 -4.687 -4.091 1.00 93.56 112 HIS A CA 1
ATOM 905 C C . HIS A 1 112 ? 1.717 -3.164 -3.907 1.00 93.56 112 HIS A C 1
ATOM 907 O O . HIS A 1 112 ? 2.707 -2.564 -4.316 1.00 93.56 112 HIS A O 1
ATOM 913 N N . ALA A 1 113 ? 0.717 -2.550 -3.260 1.00 90.00 113 ALA A N 1
ATOM 914 C CA . ALA A 1 113 ? 0.715 -1.124 -2.929 1.00 90.00 113 ALA A CA 1
ATOM 915 C C . ALA A 1 113 ? 1.609 -0.763 -1.720 1.00 90.00 113 ALA A C 1
ATOM 917 O O . ALA A 1 113 ? 1.679 0.401 -1.337 1.00 90.00 113 ALA A O 1
ATOM 918 N N . LEU A 1 114 ? 2.251 -1.755 -1.083 1.00 89.62 114 LEU A N 1
ATOM 919 C CA . LEU A 1 114 ? 3.157 -1.592 0.068 1.00 89.62 114 LEU A CA 1
ATOM 920 C C . LEU A 1 114 ? 2.529 -0.959 1.326 1.00 89.62 114 LEU A C 1
ATOM 922 O O . LEU A 1 114 ? 3.221 -0.374 2.158 1.00 89.62 114 LEU A O 1
ATOM 926 N N . GLN A 1 115 ? 1.221 -1.135 1.520 1.00 87.19 115 GLN A N 1
ATOM 927 C CA . GLN A 1 115 ? 0.482 -0.589 2.669 1.00 87.19 115 GLN A CA 1
ATOM 928 C C . GLN A 1 115 ? 0.230 -1.588 3.807 1.00 87.19 115 GLN A C 1
ATOM 930 O O . GLN A 1 115 ? -0.542 -1.310 4.725 1.00 87.19 115 GLN A O 1
ATOM 935 N N . GLY A 1 116 ? 0.874 -2.752 3.760 1.00 88.50 116 GLY A N 1
ATOM 936 C CA . GLY A 1 116 ? 0.616 -3.864 4.669 1.00 88.50 116 GLY A CA 1
ATOM 937 C C . GLY A 1 116 ? -0.337 -4.904 4.083 1.00 88.50 116 GLY A C 1
ATOM 938 O O . GLY A 1 116 ? -0.839 -4.776 2.965 1.00 88.50 116 GLY A O 1
ATOM 939 N N . ASP A 1 117 ? -0.558 -5.978 4.841 1.00 92.94 117 ASP A N 1
ATOM 940 C CA . ASP A 1 117 ? -1.433 -7.069 4.421 1.00 92.94 117 ASP A CA 1
ATOM 941 C C . ASP A 1 117 ? -2.925 -6.684 4.502 1.00 92.94 117 ASP A C 1
ATOM 943 O O . ASP A 1 117 ? -3.302 -5.854 5.338 1.00 92.94 117 ASP A O 1
ATOM 947 N N . PRO A 1 118 ? -3.802 -7.325 3.700 1.00 94.12 118 PRO A N 1
ATOM 948 C CA . PRO A 1 118 ? -5.220 -6.978 3.640 1.00 94.12 118 PRO A CA 1
ATOM 949 C C . PRO A 1 118 ? -5.914 -7.039 5.001 1.00 94.12 118 PRO A C 1
ATOM 951 O O . PRO A 1 118 ? -6.771 -6.213 5.293 1.00 94.12 118 PRO A O 1
ATOM 954 N N . ILE A 1 119 ? -5.553 -8.004 5.853 1.00 93.88 119 ILE A N 1
ATOM 955 C CA . ILE A 1 119 ? -6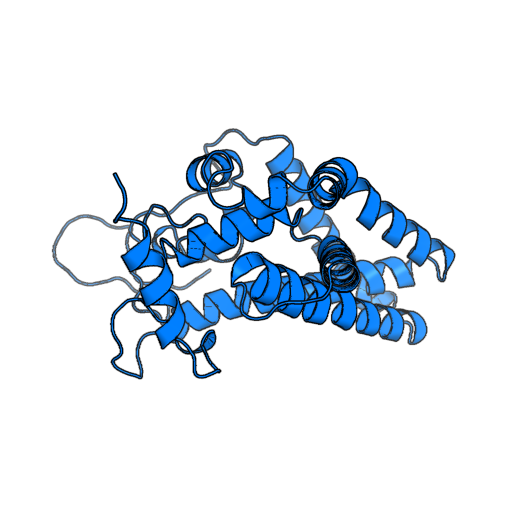.217 -8.184 7.147 1.00 93.88 119 ILE A CA 1
ATOM 956 C C . ILE A 1 119 ? -5.849 -7.028 8.083 1.00 93.88 119 ILE A C 1
ATOM 958 O O . ILE A 1 119 ? -6.725 -6.448 8.723 1.00 93.88 119 ILE A O 1
ATOM 962 N N . THR A 1 120 ? -4.565 -6.674 8.152 1.00 90.94 120 THR A N 1
ATOM 963 C CA . THR A 1 120 ? -4.087 -5.572 8.997 1.00 90.94 120 THR A CA 1
ATOM 964 C C . THR A 1 120 ? -4.611 -4.223 8.507 1.00 90.94 120 THR A C 1
ATOM 966 O O . THR A 1 120 ? -5.135 -3.457 9.316 1.00 90.94 120 THR A O 1
ATOM 969 N N . TRP A 1 121 ? -4.560 -3.958 7.197 1.00 93.06 121 TRP A N 1
ATOM 970 C CA . TRP A 1 121 ? -5.061 -2.708 6.613 1.00 93.06 121 TRP A CA 1
ATOM 971 C C . TRP A 1 121 ? -6.556 -2.523 6.883 1.00 93.06 121 TRP A C 1
ATOM 973 O O . TRP A 1 121 ? -6.975 -1.503 7.429 1.00 93.06 121 TRP A O 1
ATOM 983 N N . VAL A 1 122 ? -7.363 -3.547 6.579 1.00 93.81 122 VAL A N 1
ATOM 984 C CA . VAL A 1 122 ? -8.819 -3.517 6.788 1.00 93.81 122 VAL A CA 1
ATOM 985 C C . VAL A 1 122 ? -9.155 -3.376 8.271 1.00 93.81 122 VAL A C 1
ATOM 987 O O . VAL A 1 122 ? -10.098 -2.666 8.616 1.00 93.81 122 VAL A O 1
ATOM 990 N N . SER A 1 123 ? -8.382 -4.005 9.162 1.00 92.50 123 SER A N 1
ATOM 991 C CA . SER A 1 123 ? -8.595 -3.877 10.604 1.00 92.50 123 SER A CA 1
ATOM 992 C C . SER A 1 123 ? -8.399 -2.438 11.071 1.00 92.50 123 SER A C 1
ATOM 994 O O . SER A 1 123 ? -9.310 -1.878 11.684 1.00 92.50 123 SER A O 1
ATOM 996 N N . ILE A 1 124 ? -7.265 -1.823 10.723 1.00 90.19 124 ILE A N 1
ATOM 997 C CA . ILE A 1 124 ? -6.949 -0.433 11.077 1.00 90.19 124 ILE A CA 1
ATOM 998 C C . ILE A 1 124 ? -8.011 0.512 10.510 1.00 90.19 124 ILE A C 1
ATOM 1000 O O . ILE A 1 124 ? -8.542 1.348 11.239 1.00 90.19 124 ILE A O 1
ATOM 1004 N N . HIS A 1 125 ? -8.381 0.338 9.239 1.00 91.44 125 HIS A N 1
ATOM 1005 C CA . HIS A 1 125 ? -9.355 1.199 8.569 1.00 91.44 125 HIS A CA 1
ATOM 1006 C C . HIS A 1 125 ? -10.759 1.090 9.183 1.00 91.44 125 HIS A C 1
ATOM 1008 O O . HIS A 1 125 ? -11.398 2.106 9.454 1.00 91.44 125 HIS A O 1
ATOM 1014 N N . ARG A 1 126 ? -11.233 -0.128 9.487 1.00 92.50 126 ARG A N 1
ATOM 1015 C CA . ARG A 1 126 ? -12.514 -0.340 10.186 1.00 92.50 126 ARG A CA 1
ATOM 1016 C C . ARG A 1 126 ? -12.507 0.294 11.585 1.00 92.50 126 ARG A C 1
ATOM 1018 O O . ARG A 1 126 ? -13.488 0.936 11.949 1.00 92.50 126 ARG A O 1
ATOM 1025 N N . TYR A 1 127 ? -11.416 0.160 12.348 1.00 89.88 127 TYR A N 1
ATOM 1026 C CA . TYR A 1 127 ? -11.283 0.805 13.665 1.00 89.88 127 TYR A CA 1
ATOM 1027 C C . TYR A 1 127 ? -11.268 2.332 13.568 1.00 89.88 127 TYR A C 1
ATOM 1029 O O . TYR A 1 127 ? -11.930 2.991 14.366 1.00 89.88 127 TYR A O 1
ATOM 1037 N N . HIS A 1 128 ? -10.565 2.897 12.585 1.00 89.44 128 HIS A N 1
ATOM 1038 C CA . HIS A 1 128 ? -10.582 4.336 12.335 1.00 89.44 128 HIS A CA 1
ATOM 1039 C C . HIS A 1 128 ? -12.006 4.848 12.092 1.00 89.44 128 HIS A C 1
ATOM 1041 O O . HIS A 1 128 ? -12.438 5.782 12.758 1.00 89.44 128 HIS A O 1
ATOM 1047 N N . HIS A 1 129 ? -12.774 4.200 11.211 1.00 89.12 129 HIS A N 1
ATOM 1048 C CA . HIS A 1 129 ? -14.159 4.605 10.957 1.00 89.12 129 HIS A CA 1
ATOM 1049 C C . HIS A 1 129 ? -15.074 4.426 12.171 1.00 89.12 129 HIS A C 1
ATOM 1051 O O . HIS A 1 129 ? -15.957 5.249 12.394 1.00 89.12 129 HIS A O 1
ATOM 1057 N N . GLN A 1 130 ? -14.867 3.376 12.967 1.00 87.88 130 GLN A N 1
ATOM 1058 C CA . GLN A 1 130 ? -15.665 3.134 14.167 1.00 87.88 130 GLN A CA 1
ATOM 1059 C C . GLN A 1 130 ? -15.398 4.168 15.273 1.00 87.88 130 GLN A C 1
ATOM 1061 O O . GLN A 1 130 ? -16.290 4.468 16.064 1.00 87.88 130 GLN A O 1
ATOM 1066 N N . PHE A 1 131 ? -14.174 4.694 15.355 1.00 86.38 131 PHE A N 1
ATOM 1067 C CA . PHE A 1 131 ? -13.714 5.520 16.472 1.00 86.38 131 PHE A CA 1
ATOM 1068 C C . PHE A 1 131 ? -13.177 6.886 16.044 1.00 86.38 131 PHE A C 1
ATOM 1070 O O . PHE A 1 131 ? -12.383 7.466 16.787 1.00 86.38 131 PHE A O 1
ATOM 1077 N N . VAL A 1 132 ? -13.602 7.386 14.882 1.00 84.00 132 VAL A N 1
ATOM 1078 C CA . VAL A 1 132 ? -13.093 8.611 14.248 1.00 84.00 132 VAL A CA 1
ATOM 1079 C C . VAL A 1 132 ? -12.934 9.760 15.249 1.00 84.00 132 VAL A C 1
ATOM 1081 O O . VAL A 1 132 ? -13.804 10.006 16.085 1.00 84.00 132 VAL A O 1
ATOM 1084 N N . ASP A 1 133 ? -11.778 10.424 15.200 1.00 81.44 133 ASP A N 1
ATOM 1085 C CA . ASP A 1 133 ? -11.422 11.578 16.040 1.00 81.44 133 ASP A CA 1
ATOM 1086 C C . ASP A 1 133 ? -11.496 11.335 17.563 1.00 81.44 133 ASP A C 1
ATOM 1088 O O . ASP A 1 133 ? -11.580 12.272 18.363 1.00 81.44 133 ASP A O 1
ATOM 1092 N N . SER A 1 134 ? -11.414 10.073 17.993 1.00 84.38 134 SER A N 1
ATOM 1093 C CA . SER A 1 134 ? -11.328 9.686 19.406 1.00 84.38 134 SER A CA 1
ATOM 1094 C C . SER A 1 134 ? -9.957 9.106 19.764 1.00 84.38 134 SER A C 1
ATOM 1096 O O . SER A 1 134 ? -9.112 8.868 18.904 1.00 84.38 134 SER A O 1
ATOM 1098 N N . GLU A 1 135 ? -9.718 8.843 21.050 1.00 85.44 135 GLU A N 1
ATOM 1099 C CA . GLU A 1 135 ? -8.474 8.209 21.518 1.00 85.44 135 GLU A CA 1
ATOM 1100 C C . GLU A 1 135 ? -8.320 6.758 21.037 1.00 85.44 135 GLU A C 1
ATOM 1102 O O . GLU A 1 135 ? -7.203 6.238 20.949 1.00 85.44 135 GLU A O 1
ATOM 1107 N N . LYS A 1 136 ? -9.445 6.107 20.711 1.00 85.38 136 LYS A N 1
ATOM 1108 C CA . LYS A 1 136 ? -9.486 4.739 20.182 1.00 85.38 136 LYS A CA 1
ATOM 1109 C C . LYS A 1 136 ? -9.194 4.681 18.682 1.00 85.38 136 LYS A C 1
ATOM 1111 O O . LYS A 1 136 ? -8.902 3.596 18.188 1.00 85.38 136 LYS A O 1
ATOM 1116 N N . ASP A 1 137 ? -9.217 5.816 17.978 1.00 86.62 137 ASP A N 1
ATOM 1117 C CA . ASP A 1 137 ? -8.765 5.889 16.588 1.00 86.62 137 ASP A CA 1
ATOM 1118 C C . ASP A 1 137 ? -7.258 5.554 16.526 1.00 86.62 137 ASP A C 1
ATOM 1120 O O . ASP A 1 137 ? -6.449 6.183 17.234 1.00 86.62 137 ASP A O 1
ATOM 1124 N N . PRO A 1 138 ? -6.855 4.554 15.715 1.00 85.12 138 PRO A N 1
ATOM 1125 C CA . PRO A 1 138 ? -5.457 4.190 15.524 1.00 85.12 138 PRO A CA 1
ATOM 1126 C C . PRO A 1 138 ? -4.574 5.378 15.137 1.00 85.12 138 PRO A C 1
ATOM 1128 O O . PRO A 1 138 ? -3.479 5.526 15.674 1.00 85.12 138 PRO A O 1
ATOM 1131 N N . HIS A 1 139 ? -5.062 6.263 14.273 1.00 86.69 139 HIS A N 1
ATOM 1132 C CA . HIS A 1 139 ? -4.289 7.371 13.717 1.00 86.69 139 HIS A CA 1
ATOM 1133 C C . HIS A 1 139 ? -5.022 8.707 13.890 1.00 86.69 139 HIS A C 1
ATOM 1135 O O . HIS A 1 139 ? -5.104 9.525 12.973 1.00 86.69 139 HIS A O 1
ATOM 1141 N N . SER A 1 140 ? -5.549 8.917 15.098 1.00 85.81 140 SER A N 1
ATOM 1142 C CA . SER A 1 140 ? -6.356 10.082 15.456 1.00 85.81 140 SER A CA 1
ATOM 1143 C C . SER A 1 140 ? -5.628 11.414 15.225 1.00 85.81 140 SER A C 1
ATOM 1145 O O . SER A 1 140 ? -4.491 11.585 15.686 1.00 85.81 140 SER A O 1
ATOM 1147 N N . PRO A 1 141 ? -6.271 12.421 14.611 1.00 83.31 141 PRO A N 1
ATOM 1148 C CA . PRO A 1 141 ? -5.695 13.759 14.472 1.00 83.31 141 PRO A CA 1
ATOM 11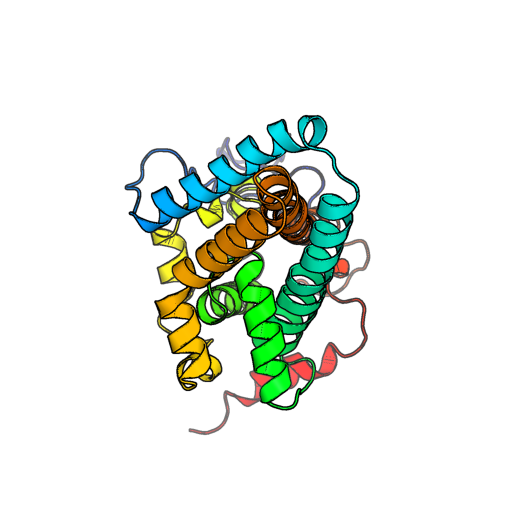49 C C . PRO A 1 141 ? -5.560 14.489 15.813 1.00 83.31 141 PRO A C 1
ATOM 1151 O O . PRO A 1 141 ? -4.700 15.361 15.947 1.00 83.31 141 PRO A O 1
ATOM 1154 N N . ILE A 1 142 ? -6.324 14.093 16.840 1.00 83.75 142 ILE A N 1
ATOM 1155 C CA . ILE A 1 142 ? -6.196 14.644 18.200 1.00 83.75 142 ILE A CA 1
ATOM 1156 C C . ILE A 1 142 ? -4.825 14.327 18.817 1.00 83.75 142 ILE A C 1
ATOM 1158 O O . ILE A 1 142 ? -4.418 14.991 19.775 1.00 83.75 142 ILE A O 1
ATOM 1162 N N . GLU A 1 143 ? -4.117 13.329 18.266 1.00 82.75 143 GLU A N 1
ATOM 1163 C CA . GLU A 1 143 ? -2.762 12.946 18.670 1.00 82.75 143 GLU A CA 1
ATOM 1164 C C . GLU A 1 143 ? -1.660 13.754 17.934 1.00 82.75 143 GLU A C 1
ATOM 1166 O O . GLU A 1 143 ? -0.463 13.658 18.237 1.00 82.75 143 GLU A O 1
ATOM 1171 N N . GLY A 1 144 ? -2.072 14.608 16.987 1.00 82.81 144 GLY A N 1
ATOM 1172 C CA . GLY A 1 144 ? -1.244 15.543 16.231 1.00 82.81 144 GLY A CA 1
ATOM 1173 C C . GLY A 1 144 ? -1.294 15.322 14.714 1.00 82.81 144 GLY A C 1
ATOM 1174 O O . GLY A 1 144 ? -1.441 14.202 14.223 1.00 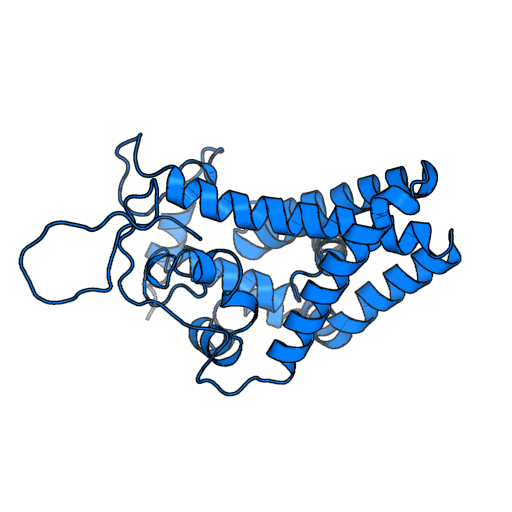82.81 144 GLY A O 1
ATOM 1175 N N . PHE A 1 145 ? -1.081 16.399 13.949 1.00 81.50 145 PHE A N 1
ATOM 1176 C CA . PHE A 1 145 ? -1.053 16.359 12.479 1.00 81.50 145 PHE A CA 1
ATOM 1177 C C . PHE A 1 145 ? -0.023 15.358 11.930 1.00 81.50 145 PHE A C 1
ATOM 1179 O O . PHE A 1 145 ? -0.360 14.470 11.160 1.00 81.50 145 PHE A O 1
ATOM 1186 N N . TRP A 1 146 ? 1.239 15.442 12.367 1.00 80.38 146 TRP A N 1
ATOM 1187 C CA . TRP A 1 146 ? 2.294 14.535 11.886 1.00 80.38 146 TRP A CA 1
ATOM 1188 C C . TRP A 1 146 ? 2.109 13.090 12.344 1.00 80.38 146 TRP A C 1
ATOM 1190 O O . TRP A 1 146 ? 2.620 12.176 11.693 1.00 80.38 146 TRP A O 1
ATOM 1200 N N . PHE A 1 147 ? 1.391 12.890 13.453 1.00 84.12 147 PHE A N 1
ATOM 1201 C CA . PHE A 1 147 ? 1.029 11.562 13.918 1.00 84.12 147 PHE A CA 1
ATOM 1202 C C . PHE A 1 147 ? 0.007 10.940 12.968 1.00 84.12 147 PHE A C 1
ATOM 1204 O O . PHE A 1 147 ? 0.337 9.943 12.339 1.00 84.12 147 PHE A O 1
ATOM 1211 N N . SER A 1 148 ? -1.151 11.583 12.789 1.00 82.50 148 SER A N 1
ATOM 1212 C CA . SER A 1 148 ? -2.232 11.120 11.900 1.00 82.50 148 SER A CA 1
ATOM 1213 C C . SER A 1 148 ? -1.833 11.034 10.423 1.00 82.50 148 SER A C 1
ATOM 1215 O O . SER A 1 148 ? -2.299 10.150 9.712 1.00 82.50 148 SER A O 1
ATOM 1217 N N . HIS A 1 149 ? -0.937 11.906 9.955 1.00 79.12 149 HIS A N 1
ATOM 1218 C CA . HIS A 1 149 ? -0.517 11.927 8.553 1.00 79.12 149 HIS A CA 1
ATOM 1219 C C . HIS A 1 149 ? 0.442 10.786 8.179 1.00 79.12 149 HIS A C 1
ATOM 1221 O O . HIS A 1 149 ? 0.300 10.206 7.110 1.00 79.12 149 HIS A O 1
ATOM 1227 N N . MET A 1 150 ? 1.432 10.471 9.026 1.00 81.50 150 MET A N 1
ATOM 1228 C CA . MET A 1 150 ? 2.494 9.520 8.651 1.00 81.50 150 MET A CA 1
ATOM 1229 C C . MET A 1 150 ? 3.094 8.770 9.837 1.00 81.50 150 MET A C 1
ATOM 1231 O O . MET A 1 150 ? 3.350 7.574 9.749 1.00 81.50 150 MET A O 1
ATOM 1235 N N . SER A 1 151 ? 3.341 9.447 10.961 1.00 84.44 151 SER A N 1
ATOM 1236 C CA . SER A 1 151 ? 4.166 8.855 12.022 1.00 84.44 151 SER A CA 1
ATOM 1237 C C . SER A 1 151 ? 3.496 7.665 12.714 1.00 84.44 151 SER A C 1
ATOM 1239 O O . SER A 1 151 ? 4.202 6.829 13.265 1.00 84.44 151 SER A O 1
ATOM 1241 N N . TRP A 1 152 ? 2.165 7.549 12.665 1.00 86.56 152 TRP A N 1
ATOM 1242 C CA . TRP A 1 152 ? 1.434 6.397 13.205 1.00 86.56 152 TRP A CA 1
ATOM 1243 C C . TRP A 1 152 ? 1.897 5.054 12.611 1.00 86.56 152 TRP A C 1
ATOM 1245 O O . TRP A 1 152 ? 1.878 4.043 13.312 1.00 86.56 152 TRP A O 1
ATOM 1255 N N . LEU A 1 153 ? 2.395 5.051 11.366 1.00 84.81 153 LEU A N 1
ATOM 1256 C CA . LEU A 1 153 ? 2.938 3.867 10.686 1.00 84.81 153 LEU A CA 1
ATOM 1257 C C . LEU A 1 153 ? 4.132 3.252 11.422 1.00 84.81 153 LEU A C 1
ATOM 1259 O O . LEU A 1 153 ? 4.390 2.057 11.299 1.00 84.81 153 LEU A O 1
ATOM 1263 N N . PHE A 1 154 ? 4.862 4.066 12.184 1.00 85.50 154 PHE A N 1
ATOM 1264 C CA . PHE A 1 154 ? 6.063 3.646 12.898 1.00 85.50 154 PHE A CA 1
ATOM 1265 C C . PHE A 1 154 ? 5.797 3.328 14.375 1.00 85.50 154 PHE A C 1
ATOM 1267 O O . PHE A 1 154 ? 6.759 3.136 15.108 1.00 85.50 154 PHE A O 1
ATOM 1274 N N . ASP A 1 155 ? 4.545 3.320 14.850 1.00 85.06 155 ASP A N 1
ATOM 1275 C CA . ASP A 1 155 ? 4.197 3.071 16.261 1.00 85.06 155 ASP A CA 1
ATOM 1276 C C . ASP A 1 155 ? 3.401 1.767 16.449 1.00 85.06 155 ASP A C 1
ATOM 1278 O O . ASP A 1 1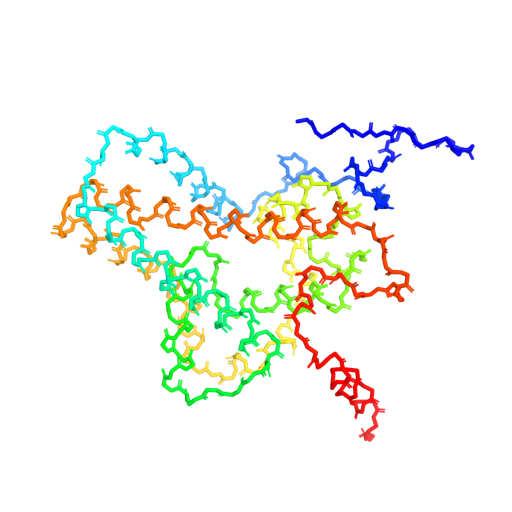55 ? 2.314 1.748 17.032 1.00 85.06 155 ASP A O 1
ATOM 1282 N N . HIS A 1 156 ? 3.935 0.643 15.966 1.00 83.50 156 HIS A N 1
ATOM 1283 C CA . HIS A 1 156 ? 3.233 -0.644 15.966 1.00 83.50 156 HIS A CA 1
ATOM 1284 C C . HIS A 1 156 ? 2.772 -1.080 17.366 1.00 83.50 156 HIS A C 1
ATOM 1286 O O . HIS A 1 156 ? 1.662 -1.588 17.525 1.00 83.50 156 HIS A O 1
ATOM 1292 N N . ASN A 1 157 ? 3.582 -0.814 18.398 1.00 82.25 157 ASN A N 1
ATOM 1293 C CA . ASN A 1 157 ? 3.262 -1.124 19.797 1.00 82.25 157 ASN A CA 1
ATOM 1294 C C . ASN A 1 157 ? 1.999 -0.425 20.310 1.00 82.25 157 ASN A C 1
ATOM 1296 O O . ASN A 1 157 ? 1.335 -0.953 21.197 1.00 82.25 157 ASN A O 1
ATOM 1300 N N . THR A 1 158 ? 1.672 0.754 19.784 1.00 82.94 158 THR A N 1
ATOM 1301 C CA . THR A 1 158 ? 0.439 1.463 20.137 1.00 82.94 158 THR A CA 1
ATOM 1302 C C . THR A 1 158 ? -0.720 1.026 19.246 1.00 82.94 158 THR A C 1
ATOM 1304 O O . THR A 1 158 ? -1.838 0.835 19.728 1.00 82.94 158 THR A O 1
ATOM 1307 N N . ILE A 1 159 ? -0.469 0.890 17.943 1.00 83.19 159 ILE A N 1
ATOM 1308 C CA . ILE A 1 159 ? -1.515 0.632 16.950 1.00 83.19 159 ILE A CA 1
ATOM 1309 C C . ILE A 1 159 ? -2.093 -0.777 17.095 1.00 83.19 159 ILE A C 1
ATOM 1311 O O . ILE A 1 159 ? -3.315 -0.938 17.073 1.00 83.19 159 ILE A O 1
ATOM 1315 N N . ALA A 1 160 ? -1.243 -1.790 17.290 1.00 80.62 160 ALA A N 1
ATOM 1316 C CA . ALA A 1 160 ? -1.687 -3.178 17.368 1.00 80.62 160 ALA A CA 1
ATOM 1317 C C . ALA A 1 160 ? -2.669 -3.427 18.535 1.00 80.62 160 ALA A C 1
ATOM 1319 O O . ALA A 1 160 ? -3.709 -4.043 18.301 1.00 80.62 160 ALA A O 1
ATOM 1320 N N . PRO A 1 161 ? -2.447 -2.901 19.760 1.00 82.06 161 PRO A N 1
ATOM 1321 C CA . PRO A 1 161 ? -3.445 -2.980 20.827 1.00 82.06 161 PRO A CA 1
ATOM 1322 C C . PRO A 1 161 ? -4.740 -2.205 20.544 1.00 82.06 161 PRO A C 1
ATOM 1324 O O . PRO A 1 161 ? -5.814 -2.707 20.878 1.00 82.06 161 PRO A O 1
ATOM 1327 N N . LYS A 1 162 ? -4.666 -1.012 19.924 1.00 80.19 162 LYS A N 1
ATOM 1328 C CA . LYS A 1 162 ? -5.858 -0.204 19.578 1.00 80.19 162 LYS A CA 1
ATOM 1329 C C . LYS A 1 162 ? -6.787 -0.942 18.611 1.00 80.19 162 LYS A C 1
ATOM 1331 O O . LYS A 1 162 ? -8.002 -0.879 18.768 1.00 80.19 162 LYS A O 1
ATOM 1336 N N . CYS A 1 163 ? -6.218 -1.682 17.661 1.00 74.62 163 CYS A N 1
ATOM 1337 C CA . CYS A 1 163 ? -6.978 -2.420 16.653 1.00 74.62 163 CYS A CA 1
ATOM 1338 C C . CYS A 1 163 ? -7.485 -3.790 17.134 1.00 74.62 163 CYS A C 1
ATOM 1340 O O . CYS A 1 163 ? -8.019 -4.544 16.331 1.00 74.62 163 CYS A O 1
ATOM 1342 N N . GLY A 1 164 ? -7.348 -4.115 18.428 1.00 60.00 164 GLY A N 1
ATOM 1343 C CA . GLY A 1 164 ? -7.925 -5.308 19.046 1.00 60.00 164 GLY A CA 1
ATOM 1344 C C . GLY A 1 164 ? -7.431 -6.647 18.473 1.00 60.00 164 GLY A C 1
ATOM 1345 O O . GLY A 1 164 ? -7.029 -6.796 17.325 1.00 60.00 164 GLY A O 1
ATOM 1346 N N . LYS A 1 165 ? -7.477 -7.710 19.278 1.00 59.03 165 LYS A N 1
ATOM 1347 C CA . LYS A 1 165 ? -7.264 -9.069 18.757 1.00 59.03 165 LYS A CA 1
ATOM 1348 C C . LYS A 1 165 ? -8.408 -9.418 17.795 1.00 59.03 165 LYS A C 1
ATOM 1350 O O . LYS A 1 165 ? -9.483 -9.743 18.283 1.00 59.03 165 LYS A O 1
ATOM 1355 N N . SER A 1 166 ? -8.181 -9.368 16.478 1.00 59.28 166 SER A N 1
ATOM 1356 C CA . SER A 1 166 ? -8.925 -10.059 15.396 1.00 59.28 166 SER A CA 1
ATOM 1357 C C . SER A 1 166 ? -10.440 -9.784 15.211 1.00 59.28 166 SER A C 1
ATOM 1359 O O . SER A 1 166 ? -10.964 -9.962 14.110 1.00 59.28 166 SER A O 1
ATOM 1361 N N . LYS A 1 167 ? -11.178 -9.313 16.227 1.00 79.06 167 LYS A N 1
ATOM 1362 C CA . LYS A 1 167 ? -12.653 -9.339 16.242 1.00 79.06 167 LYS A CA 1
ATOM 1363 C C . LYS A 1 167 ? -13.292 -8.605 15.065 1.00 79.06 167 LYS A C 1
ATOM 1365 O O . LYS A 1 167 ? -14.281 -9.090 14.523 1.00 79.06 167 LYS A O 1
ATOM 1370 N N . ASN A 1 168 ? -12.731 -7.471 14.648 1.00 89.12 168 ASN A N 1
ATOM 1371 C CA . ASN A 1 168 ? -13.305 -6.668 13.573 1.00 89.12 168 ASN A CA 1
ATOM 1372 C C . ASN A 1 168 ? -12.968 -7.174 12.163 1.00 89.12 168 ASN A C 1
ATOM 1374 O O . ASN A 1 168 ? -13.490 -6.605 11.215 1.00 89.12 168 ASN A O 1
ATOM 1378 N N . VAL A 1 169 ? -12.116 -8.194 12.010 1.00 92.19 169 VAL A N 1
ATOM 1379 C CA . VAL A 1 169 ? -11.678 -8.772 10.720 1.00 92.19 169 VAL A CA 1
ATOM 1380 C C . VAL A 1 169 ? -11.779 -10.298 10.691 1.00 92.19 169 VAL A C 1
ATOM 1382 O O . VAL A 1 169 ? -11.181 -10.962 9.843 1.00 92.19 169 VAL A O 1
ATOM 1385 N N . GLY A 1 170 ? -12.586 -10.876 11.586 1.00 91.81 170 GLY A N 1
ATOM 1386 C CA . GLY A 1 170 ? -12.815 -12.320 11.641 1.00 91.81 170 GLY A CA 1
ATOM 1387 C C . GLY A 1 170 ? -13.390 -12.903 10.342 1.00 91.81 170 GLY A C 1
ATOM 1388 O O . GLY A 1 170 ? -13.229 -14.090 10.074 1.00 91.81 170 GLY A O 1
ATOM 1389 N N . ASP A 1 171 ? -14.028 -12.087 9.500 1.00 93.19 171 ASP A N 1
ATOM 1390 C CA . ASP A 1 171 ? -14.471 -12.468 8.157 1.00 93.19 171 ASP A CA 1
ATOM 1391 C C . ASP A 1 171 ? -13.309 -12.721 7.182 1.00 93.19 171 ASP A C 1
ATOM 1393 O O . ASP A 1 171 ? -13.405 -13.620 6.343 1.00 93.19 171 ASP A O 1
ATOM 1397 N N . LEU A 1 172 ? -12.203 -11.983 7.302 1.00 94.50 172 LEU A N 1
ATOM 1398 C CA . LEU A 1 172 ? -10.996 -12.206 6.501 1.00 94.50 172 LEU A CA 1
ATOM 1399 C C . LEU A 1 172 ? -10.135 -13.321 7.105 1.00 94.50 172 LEU A C 1
ATOM 1401 O O . LEU A 1 172 ? -9.650 -14.180 6.373 1.00 94.50 172 LEU A O 1
ATOM 1405 N N . GLU A 1 173 ? -9.986 -13.362 8.432 1.00 93.56 173 GLU A N 1
ATOM 1406 C CA . GLU A 1 173 ? -9.131 -14.353 9.106 1.00 93.56 173 GLU A CA 1
ATOM 1407 C C . GLU A 1 173 ? -9.624 -15.798 8.968 1.00 93.56 173 GLU A C 1
ATOM 1409 O O . GLU A 1 173 ? -8.821 -16.732 8.975 1.00 93.56 173 GLU A O 1
ATOM 1414 N N . LYS A 1 174 ? -10.932 -16.003 8.780 1.00 94.81 174 LYS A N 1
ATOM 1415 C CA . LYS A 1 174 ? -11.494 -17.329 8.479 1.00 94.81 174 LYS A CA 1
ATOM 1416 C C . LYS A 1 174 ? -11.035 -17.876 7.123 1.00 94.81 174 LYS A C 1
ATOM 1418 O O . LYS A 1 174 ? -11.057 -19.087 6.915 1.00 94.81 174 LYS A O 1
ATOM 1423 N N . GLN A 1 175 ? -10.613 -17.019 6.196 1.00 96.12 175 GLN A N 1
ATOM 1424 C CA . GLN A 1 175 ? -10.250 -17.422 4.840 1.00 96.12 175 GLN A CA 1
ATOM 1425 C C . GLN A 1 175 ? -8.751 -17.742 4.765 1.00 96.12 175 GLN A C 1
ATOM 1427 O O . GLN A 1 175 ? -7.900 -16.957 5.185 1.00 96.12 175 GLN A O 1
ATOM 1432 N N . LEU A 1 176 ? -8.403 -18.914 4.219 1.00 96.75 176 LEU A N 1
ATOM 1433 C CA . LEU A 1 176 ? -7.001 -19.328 4.058 1.00 96.75 176 LEU A CA 1
ATOM 1434 C C . LEU A 1 176 ? -6.219 -18.349 3.175 1.00 96.75 176 LEU A C 1
ATOM 1436 O O . LEU A 1 176 ? -5.103 -17.985 3.522 1.00 96.75 176 LEU A O 1
ATOM 1440 N N . TYR A 1 177 ? -6.845 -17.867 2.102 1.00 97.50 177 TYR A N 1
ATOM 1441 C CA . TYR A 1 177 ? -6.251 -16.929 1.155 1.00 97.50 177 TYR A CA 1
ATOM 1442 C C . TYR A 1 177 ? -5.625 -15.700 1.838 1.00 97.50 177 TYR A C 1
ATOM 1444 O O . TYR A 1 177 ? -4.431 -15.450 1.690 1.00 97.50 177 TYR A O 1
ATOM 1452 N N . TYR A 1 178 ? -6.391 -14.977 2.662 1.00 96.94 178 TYR A N 1
ATOM 1453 C CA . TYR A 1 178 ? -5.890 -13.777 3.340 1.00 96.94 178 TYR A CA 1
ATOM 1454 C C . TYR A 1 178 ? -4.826 -14.086 4.395 1.00 96.94 178 TYR A C 1
ATOM 1456 O O . TYR A 1 178 ? -3.891 -13.306 4.569 1.00 96.94 178 TYR A O 1
ATOM 1464 N N . ARG A 1 179 ? -4.927 -15.236 5.076 1.00 95.94 179 ARG A N 1
ATOM 1465 C CA . ARG A 1 179 ? -3.889 -15.689 6.015 1.00 95.94 179 ARG A CA 1
ATOM 1466 C C . ARG A 1 179 ? -2.578 -15.995 5.296 1.00 95.94 179 ARG A C 1
ATOM 1468 O O . ARG A 1 179 ? -1.522 -15.613 5.796 1.00 95.94 179 ARG A O 1
ATOM 1475 N N . CYS A 1 180 ? -2.646 -16.622 4.120 1.00 96.81 180 CYS A N 1
ATOM 1476 C CA . CYS A 1 180 ? -1.484 -16.832 3.263 1.00 96.81 180 CYS A CA 1
ATOM 1477 C C . CYS A 1 180 ? -0.866 -15.490 2.870 1.00 96.81 180 CYS A C 1
ATOM 1479 O O . CYS A 1 180 ? 0.303 -15.287 3.171 1.00 96.81 180 CYS A O 1
ATOM 1481 N N . LEU A 1 181 ? -1.654 -14.548 2.330 1.00 96.06 181 LEU A N 1
ATOM 1482 C CA . LEU A 1 181 ? -1.147 -13.224 1.942 1.00 96.06 181 LEU A CA 1
ATOM 1483 C C . LEU A 1 181 ? -0.466 -12.476 3.093 1.00 96.06 181 LEU A C 1
ATOM 1485 O O . LEU A 1 181 ? 0.570 -11.852 2.884 1.00 96.06 181 LEU A O 1
ATOM 1489 N N . ARG A 1 182 ? -1.019 -12.548 4.310 1.00 94.31 182 ARG A N 1
ATOM 1490 C CA . ARG A 1 182 ? -0.388 -11.974 5.507 1.00 94.31 182 ARG A CA 1
ATOM 1491 C C . ARG A 1 182 ? 0.956 -12.639 5.809 1.00 94.31 182 ARG A C 1
ATOM 1493 O O . ARG A 1 182 ? 1.932 -11.945 6.070 1.00 94.31 182 ARG A O 1
ATOM 1500 N N . SER A 1 183 ? 1.019 -13.969 5.765 1.00 94.00 183 SER A N 1
ATOM 1501 C CA . SER A 1 183 ? 2.244 -14.721 6.065 1.00 94.00 183 SER A CA 1
ATOM 1502 C C . SER A 1 183 ? 3.333 -14.550 5.004 1.00 94.00 183 SER A C 1
ATOM 1504 O O . SER A 1 183 ? 4.513 -14.617 5.335 1.00 94.00 183 SER A O 1
ATOM 1506 N N . THR A 1 184 ? 2.958 -14.357 3.740 1.00 94.81 184 THR A N 1
ATOM 1507 C CA . THR A 1 184 ? 3.887 -14.224 2.608 1.00 94.81 184 THR A CA 1
ATOM 1508 C C . THR A 1 184 ? 4.051 -12.781 2.144 1.00 94.81 184 THR A C 1
ATOM 1510 O O . THR A 1 184 ? 4.688 -12.552 1.118 1.00 94.81 184 THR A O 1
ATOM 1513 N N . TYR A 1 185 ? 3.525 -11.802 2.892 1.00 91.44 185 TYR A N 1
ATOM 1514 C CA . TYR A 1 185 ? 3.455 -10.394 2.487 1.00 91.44 185 TYR A CA 1
ATOM 1515 C C . TYR A 1 185 ? 4.778 -9.868 1.933 1.00 91.44 185 TYR A C 1
ATOM 1517 O O . TYR A 1 185 ? 4.790 -9.311 0.848 1.00 91.44 185 TYR A O 1
ATOM 1525 N N . ILE A 1 186 ? 5.895 -10.106 2.626 1.00 90.25 186 ILE A N 1
ATOM 1526 C CA . ILE A 1 186 ? 7.220 -9.598 2.229 1.00 90.25 186 ILE A CA 1
ATOM 1527 C C . ILE A 1 186 ? 7.690 -10.198 0.892 1.00 90.25 186 ILE A C 1
ATOM 1529 O O . ILE A 1 186 ? 8.373 -9.532 0.118 1.00 90.25 186 ILE A O 1
ATOM 1533 N N . ILE A 1 187 ? 7.307 -11.439 0.591 1.00 94.81 187 ILE A N 1
ATOM 1534 C CA . ILE A 1 187 ? 7.764 -12.159 -0.602 1.00 94.81 187 ILE A CA 1
ATOM 1535 C C . ILE A 1 187 ? 7.158 -11.538 -1.865 1.00 94.81 187 ILE A C 1
ATOM 1537 O O . ILE A 1 187 ? 7.857 -11.385 -2.863 1.00 94.81 187 ILE A O 1
ATOM 1541 N N . HIS A 1 188 ? 5.887 -11.132 -1.836 1.00 94.38 188 HIS A N 1
ATOM 1542 C CA . HIS A 1 188 ? 5.188 -10.677 -3.042 1.00 94.38 188 HIS A CA 1
ATOM 1543 C C . HIS A 1 188 ? 5.781 -9.392 -3.655 1.00 94.38 188 HIS A C 1
ATOM 1545 O O . HIS A 1 188 ? 6.076 -9.403 -4.853 1.00 94.38 188 HIS A O 1
ATOM 1551 N N . PRO A 1 189 ? 6.041 -8.304 -2.901 1.00 91.62 189 PRO A N 1
ATOM 1552 C CA . PRO A 1 189 ? 6.704 -7.126 -3.446 1.00 91.62 189 PRO A CA 1
ATOM 1553 C C . PRO A 1 189 ? 8.147 -7.382 -3.879 1.00 91.62 189 PRO A C 1
ATOM 1555 O O . PRO A 1 189 ? 8.584 -6.789 -4.860 1.00 91.62 189 PRO A O 1
ATOM 1558 N N . ILE A 1 190 ? 8.878 -8.279 -3.203 1.00 93.38 190 ILE A N 1
ATOM 1559 C CA . ILE A 1 190 ? 10.237 -8.665 -3.620 1.00 93.38 190 ILE A CA 1
ATOM 1560 C C . ILE A 1 190 ? 10.193 -9.370 -4.975 1.00 93.38 190 ILE A C 1
ATOM 1562 O O . ILE A 1 190 ? 10.968 -9.032 -5.866 1.00 93.38 190 ILE A O 1
ATOM 1566 N N . VAL A 1 191 ? 9.262 -10.311 -5.153 1.00 96.00 191 VAL A N 1
ATOM 1567 C CA . VAL A 1 191 ? 9.061 -11.004 -6.431 1.00 96.00 191 VAL A CA 1
ATOM 1568 C C . VAL A 1 191 ? 8.677 -10.010 -7.526 1.00 96.00 191 VAL A C 1
ATOM 1570 O O . VAL A 1 191 ? 9.266 -10.057 -8.601 1.00 96.00 191 VAL A O 1
ATOM 1573 N N . LEU A 1 192 ? 7.773 -9.060 -7.254 1.00 94.50 192 LEU A N 1
ATOM 1574 C CA . LEU A 1 192 ? 7.438 -8.007 -8.219 1.00 94.50 192 LEU A CA 1
ATOM 1575 C C . LEU A 1 192 ? 8.661 -7.149 -8.576 1.00 94.50 192 LEU A C 1
ATOM 1577 O O . LEU A 1 192 ? 8.907 -6.904 -9.754 1.00 94.50 192 LEU A O 1
ATOM 1581 N N . GLY A 1 193 ? 9.456 -6.734 -7.588 1.00 93.81 193 GLY A N 1
ATOM 1582 C CA . GLY A 1 193 ? 10.687 -5.978 -7.815 1.00 93.81 193 GLY A CA 1
ATOM 1583 C C . GLY A 1 193 ? 11.703 -6.749 -8.663 1.00 93.81 193 GLY A C 1
ATOM 1584 O O . GLY A 1 193 ? 12.264 -6.196 -9.608 1.00 93.81 193 GLY A O 1
ATOM 1585 N N . ALA A 1 194 ? 11.888 -8.043 -8.390 1.00 96.06 194 ALA A N 1
ATOM 1586 C CA . ALA A 1 194 ? 12.752 -8.918 -9.179 1.00 96.06 194 ALA A CA 1
ATOM 1587 C C . ALA A 1 194 ? 12.239 -9.094 -10.619 1.00 96.06 194 ALA A C 1
ATOM 1589 O O . ALA A 1 194 ? 13.028 -9.060 -11.562 1.00 96.06 194 ALA A O 1
ATOM 1590 N N . MET A 1 195 ? 10.922 -9.221 -10.808 1.00 96.31 195 MET A N 1
ATOM 1591 C CA . MET A 1 195 ? 10.307 -9.276 -12.138 1.00 96.31 195 MET A CA 1
ATOM 1592 C C . MET A 1 195 ? 10.520 -7.972 -12.914 1.00 96.31 195 MET A C 1
ATOM 1594 O O . MET A 1 195 ? 10.900 -8.012 -14.080 1.00 96.31 195 MET A O 1
ATOM 1598 N N . LEU A 1 196 ? 10.333 -6.814 -12.276 1.00 95.06 196 LEU A N 1
ATOM 1599 C CA . LEU A 1 196 ? 10.581 -5.510 -12.898 1.00 95.06 196 LEU A CA 1
ATOM 1600 C C . LEU A 1 196 ? 12.049 -5.343 -13.299 1.00 95.06 196 LEU A C 1
ATOM 1602 O O . LEU A 1 196 ? 12.338 -4.869 -14.398 1.00 95.06 196 LEU A O 1
ATOM 1606 N N . TYR A 1 197 ? 12.968 -5.795 -12.446 1.00 95.31 197 TYR A N 1
ATOM 1607 C CA . TYR A 1 197 ? 14.390 -5.817 -12.767 1.00 95.31 197 TYR A CA 1
ATOM 1608 C C . TYR A 1 197 ? 14.697 -6.694 -13.982 1.00 95.31 197 TYR A C 1
ATOM 1610 O O . TYR A 1 197 ? 15.434 -6.277 -14.870 1.00 95.31 197 TYR A O 1
ATOM 1618 N N . ALA A 1 198 ? 14.112 -7.891 -14.049 1.00 96.31 198 ALA A N 1
ATOM 1619 C CA . ALA A 1 198 ? 14.305 -8.795 -15.177 1.00 96.31 198 ALA A CA 1
ATOM 1620 C C . ALA A 1 198 ? 13.747 -8.224 -16.494 1.00 96.31 198 ALA A C 1
ATOM 1622 O O . ALA A 1 198 ? 14.306 -8.487 -17.555 1.00 96.31 198 ALA A O 1
ATOM 1623 N N . LEU A 1 199 ? 12.672 -7.429 -16.434 1.00 94.62 199 LEU A N 1
ATOM 1624 C CA . LEU A 1 199 ? 12.037 -6.837 -17.615 1.00 94.62 199 LEU A CA 1
ATOM 1625 C C . LEU A 1 199 ? 12.812 -5.657 -18.208 1.00 94.62 199 LEU A C 1
ATOM 1627 O O . LEU A 1 199 ? 12.830 -5.491 -19.425 1.00 94.62 199 LEU A O 1
ATOM 1631 N N . GLY A 1 200 ? 13.428 -4.817 -17.377 1.00 91.81 200 GLY A N 1
ATOM 1632 C CA . GLY A 1 200 ? 14.069 -3.601 -17.885 1.00 91.81 200 GLY A CA 1
ATOM 1633 C C . GLY A 1 200 ? 15.092 -2.967 -16.954 1.00 91.81 200 GLY A C 1
ATOM 1634 O O . GLY A 1 200 ? 15.390 -1.776 -17.066 1.00 91.81 200 GLY A O 1
ATOM 1635 N N . GLY A 1 201 ? 15.642 -3.760 -16.038 1.00 93.38 201 GLY A N 1
ATOM 1636 C CA . GLY A 1 201 ? 16.716 -3.371 -15.142 1.00 93.38 201 GLY A CA 1
ATOM 1637 C C . GLY A 1 201 ? 16.293 -2.366 -14.076 1.00 93.38 201 GLY A C 1
ATOM 1638 O O . GLY A 1 201 ? 15.132 -2.256 -13.679 1.00 93.38 201 GLY A O 1
ATOM 1639 N N . PHE A 1 202 ? 17.281 -1.617 -13.592 1.00 91.81 202 PHE A N 1
ATOM 1640 C CA . PHE A 1 202 ? 17.108 -0.675 -12.490 1.00 91.81 202 PHE A CA 1
ATOM 1641 C C . PHE A 1 202 ? 16.051 0.422 -12.747 1.00 91.81 202 PHE A C 1
ATOM 1643 O O . PHE A 1 202 ? 15.249 0.660 -11.842 1.00 91.81 202 PHE A O 1
ATOM 1650 N N . PRO A 1 203 ? 15.933 1.028 -13.952 1.00 92.00 203 PRO A N 1
ATOM 1651 C CA . PRO A 1 203 ? 14.888 2.019 -14.229 1.00 92.00 203 PRO A CA 1
ATOM 1652 C C . PRO A 1 203 ? 13.461 1.506 -13.996 1.00 92.00 203 PRO A C 1
ATOM 1654 O O . PRO A 1 203 ? 12.609 2.261 -13.537 1.00 92.00 203 PRO A O 1
ATOM 1657 N N . TYR A 1 204 ? 13.195 0.224 -14.263 1.00 93.06 204 TYR A N 1
ATOM 1658 C CA . TYR A 1 204 ? 11.867 -0.371 -14.079 1.00 93.06 204 TYR A CA 1
ATOM 1659 C C . TYR A 1 204 ? 11.537 -0.621 -12.609 1.00 93.06 204 TYR A C 1
ATOM 1661 O O . TYR A 1 204 ? 10.374 -0.507 -12.233 1.00 93.06 204 TYR A O 1
ATOM 1669 N N . ILE A 1 205 ? 12.535 -0.903 -11.763 1.00 91.50 205 ILE A N 1
ATOM 1670 C CA . ILE A 1 205 ? 12.331 -0.917 -10.309 1.00 91.50 205 ILE A CA 1
ATOM 1671 C C . ILE A 1 205 ? 12.026 0.501 -9.828 1.00 91.50 205 ILE A C 1
ATOM 1673 O O . ILE A 1 205 ? 11.019 0.707 -9.156 1.00 91.50 205 ILE A O 1
ATOM 1677 N N . VAL A 1 206 ? 12.878 1.470 -10.186 1.00 89.81 206 VAL A N 1
ATOM 1678 C CA . VAL A 1 206 ? 12.756 2.857 -9.717 1.00 89.81 206 VAL A CA 1
ATOM 1679 C C . VAL A 1 206 ? 11.401 3.433 -10.111 1.00 89.81 206 VAL A C 1
ATOM 1681 O O . VAL A 1 206 ? 10.703 3.965 -9.268 1.00 89.81 206 VAL A O 1
ATOM 1684 N N . TRP A 1 207 ? 10.965 3.275 -11.358 1.00 87.88 207 TRP A N 1
ATOM 1685 C CA . TRP A 1 207 ? 9.664 3.790 -11.785 1.00 87.88 207 TRP A CA 1
ATOM 1686 C C . TRP A 1 207 ? 8.493 2.907 -11.346 1.00 87.88 207 TRP A C 1
ATOM 1688 O O . TRP A 1 207 ? 7.452 3.420 -10.942 1.00 87.88 207 TRP A O 1
ATOM 1698 N N . GLY A 1 208 ? 8.641 1.583 -11.406 1.00 86.19 208 GLY A N 1
ATOM 1699 C CA . GLY A 1 208 ? 7.548 0.649 -11.146 1.00 86.19 208 GLY A CA 1
ATOM 1700 C C . GLY A 1 208 ? 7.191 0.498 -9.669 1.00 86.19 208 GLY A C 1
ATOM 1701 O O . GLY A 1 208 ? 6.011 0.352 -9.356 1.00 86.19 208 GLY A O 1
ATOM 1702 N N . MET A 1 209 ? 8.175 0.552 -8.768 1.00 82.19 209 MET A N 1
ATOM 1703 C CA . MET A 1 209 ? 7.973 0.340 -7.329 1.00 82.19 209 MET A CA 1
ATOM 1704 C C . MET A 1 209 ? 7.809 1.634 -6.532 1.00 82.19 209 MET A C 1
ATOM 1706 O O . MET A 1 209 ? 7.306 1.564 -5.416 1.00 82.19 209 MET A O 1
ATOM 1710 N N . ASP A 1 210 ? 8.252 2.787 -7.034 1.00 73.88 210 ASP A N 1
ATOM 1711 C CA . ASP A 1 210 ? 8.372 3.978 -6.190 1.00 73.88 210 ASP A CA 1
ATOM 1712 C C . ASP A 1 210 ? 7.353 5.087 -6.502 1.00 73.88 210 ASP A C 1
ATOM 1714 O O . ASP A 1 210 ? 6.449 5.267 -5.684 1.00 73.88 210 ASP A O 1
ATOM 1718 N N . PRO A 1 211 ? 7.345 5.758 -7.673 1.00 62.19 211 PRO A N 1
ATOM 1719 C CA . PRO A 1 211 ? 6.310 6.736 -8.012 1.00 62.19 211 PRO A CA 1
ATOM 1720 C C . PRO A 1 211 ? 4.883 6.198 -7.886 1.00 62.19 211 PRO A C 1
ATOM 1722 O O . PRO A 1 211 ? 4.008 6.902 -7.387 1.00 62.19 211 PRO A O 1
ATOM 1725 N N . SER A 1 212 ? 4.649 4.949 -8.301 1.00 60.88 212 SER A N 1
ATOM 1726 C CA . SER A 1 212 ? 3.347 4.287 -8.193 1.00 60.88 212 SER A CA 1
ATOM 1727 C C . SER A 1 212 ? 2.902 4.205 -6.729 1.00 60.88 212 SER A C 1
ATOM 1729 O O . SER A 1 212 ? 1.866 4.763 -6.381 1.00 60.88 212 SER A O 1
ATOM 1731 N N . ASN A 1 213 ? 3.712 3.613 -5.851 1.00 68.81 213 ASN A N 1
ATOM 1732 C CA . ASN A 1 213 ? 3.379 3.410 -4.442 1.00 68.81 213 ASN A CA 1
ATOM 1733 C C . ASN A 1 213 ? 3.367 4.717 -3.641 1.00 68.81 213 ASN A C 1
ATOM 1735 O O . ASN A 1 213 ? 2.452 4.933 -2.847 1.00 68.81 213 ASN A O 1
ATOM 1739 N N . LEU A 1 214 ? 4.312 5.631 -3.885 1.00 65.06 214 LEU A N 1
ATOM 1740 C CA . LEU A 1 214 ? 4.319 6.955 -3.259 1.00 65.06 214 LEU A CA 1
ATOM 1741 C C . LEU A 1 214 ? 3.073 7.761 -3.625 1.00 65.06 214 LEU A C 1
ATOM 1743 O O . LEU A 1 214 ? 2.516 8.425 -2.753 1.00 65.06 214 LEU A O 1
ATOM 1747 N N . LEU A 1 215 ? 2.599 7.696 -4.874 1.00 59.91 215 LEU A N 1
ATOM 1748 C CA . LEU A 1 215 ? 1.351 8.352 -5.270 1.00 59.91 215 LEU A CA 1
ATOM 1749 C C . LEU A 1 215 ? 0.141 7.739 -4.562 1.00 59.91 215 LEU A C 1
ATOM 1751 O O . LEU A 1 215 ? -0.703 8.496 -4.085 1.00 59.91 215 LEU A O 1
ATOM 1755 N N . VAL A 1 216 ? 0.068 6.409 -4.426 1.00 61.09 216 VAL A N 1
ATOM 1756 C CA . VAL A 1 216 ? -1.024 5.761 -3.675 1.00 61.09 216 VAL A CA 1
ATOM 1757 C C . VAL A 1 216 ? -0.994 6.176 -2.200 1.00 61.09 216 VAL A C 1
ATOM 1759 O O . VAL A 1 216 ? -2.001 6.660 -1.682 1.00 61.09 216 VAL A O 1
ATOM 1762 N N . HIS A 1 217 ? 0.167 6.083 -1.541 1.00 62.88 217 HIS A N 1
ATOM 1763 C CA . HIS A 1 217 ? 0.337 6.543 -0.160 1.00 62.88 217 HIS A CA 1
ATOM 1764 C C . HIS A 1 217 ? -0.053 8.014 -0.011 1.00 62.88 217 HIS A C 1
ATOM 1766 O O . HIS A 1 217 ? -0.793 8.377 0.902 1.00 62.88 217 HIS A O 1
ATOM 1772 N N . ARG A 1 218 ? 0.395 8.868 -0.939 1.00 60.34 218 ARG A N 1
ATOM 1773 C CA . ARG A 1 218 ? 0.113 10.301 -0.904 1.00 60.34 218 ARG A CA 1
ATOM 1774 C C . ARG A 1 218 ? -1.370 10.580 -1.049 1.00 60.34 218 ARG A C 1
ATOM 1776 O O . ARG A 1 218 ? -1.858 11.375 -0.265 1.00 60.34 218 ARG A O 1
ATOM 1783 N N . ILE A 1 219 ? -2.075 9.948 -1.988 1.00 58.22 219 ILE A N 1
ATOM 1784 C CA . ILE A 1 219 ? -3.518 10.155 -2.202 1.00 58.22 219 ILE A CA 1
ATOM 1785 C C . ILE A 1 219 ? -4.324 9.770 -0.960 1.00 58.22 219 ILE A C 1
ATOM 1787 O O . ILE A 1 219 ? -5.265 10.470 -0.591 1.00 58.22 219 ILE A O 1
ATOM 1791 N N . GLU A 1 220 ? -3.943 8.704 -0.264 1.00 58.34 220 GLU A N 1
ATOM 1792 C CA . GLU A 1 220 ? -4.632 8.305 0.963 1.00 58.34 220 GLU A CA 1
ATOM 1793 C C . GLU A 1 220 ? -4.300 9.191 2.157 1.00 58.34 220 GLU A C 1
ATOM 1795 O O . GLU A 1 220 ? -5.188 9.548 2.935 1.00 58.34 220 GLU A O 1
ATOM 1800 N N . TRP A 1 221 ? -3.030 9.565 2.317 1.00 54.66 221 TRP A N 1
ATOM 1801 C CA . TRP A 1 221 ? -2.609 10.439 3.407 1.00 54.66 221 TRP A CA 1
ATOM 1802 C C . TRP A 1 221 ? -3.137 11.863 3.201 1.00 54.66 221 TRP A C 1
ATOM 1804 O O . TRP A 1 221 ? -3.559 12.505 4.163 1.00 54.66 221 TRP A O 1
ATOM 1814 N N . THR A 1 222 ? -3.190 12.355 1.956 1.00 52.06 222 THR A N 1
ATOM 1815 C CA . THR A 1 222 ? -3.794 13.652 1.627 1.00 52.06 222 THR A CA 1
ATOM 1816 C C . THR A 1 222 ? -5.310 13.609 1.662 1.00 52.06 222 THR A C 1
ATOM 1818 O O . THR A 1 222 ? -5.885 14.591 2.110 1.00 52.06 222 THR A O 1
ATOM 1821 N N . GLY A 1 223 ? -5.972 12.511 1.283 1.00 52.09 223 GLY A N 1
ATOM 1822 C CA . GLY A 1 223 ? -7.418 12.353 1.473 1.00 52.09 223 GLY A CA 1
ATOM 1823 C C . GLY A 1 223 ? -7.816 12.518 2.944 1.00 52.09 223 GLY A C 1
ATOM 1824 O O . GLY A 1 223 ? -8.772 13.229 3.264 1.00 52.09 223 GLY A O 1
ATOM 1825 N N . ARG A 1 224 ? -7.008 11.965 3.858 1.00 51.91 224 ARG A N 1
ATOM 1826 C CA . ARG A 1 224 ? -7.181 12.120 5.312 1.00 51.91 224 ARG A CA 1
ATOM 1827 C C . ARG A 1 224 ? -6.855 13.536 5.786 1.00 51.91 224 ARG A C 1
ATOM 1829 O O . ARG A 1 224 ? -7.668 14.141 6.474 1.00 51.91 224 ARG A O 1
ATOM 1836 N N . SER A 1 225 ? -5.724 14.120 5.381 1.00 47.28 225 SER A N 1
ATOM 1837 C CA . SER A 1 225 ? -5.388 15.501 5.763 1.00 47.28 225 SER A CA 1
ATOM 1838 C C . SER A 1 225 ? -6.365 16.535 5.198 1.00 47.28 225 SER A C 1
ATOM 1840 O O . SER A 1 225 ? -6.752 17.443 5.917 1.00 47.28 225 SER A O 1
ATOM 1842 N N . ALA A 1 226 ? -6.824 16.390 3.955 1.00 45.62 226 ALA A N 1
ATOM 1843 C CA . ALA A 1 226 ? -7.815 17.272 3.340 1.00 45.62 226 ALA A CA 1
ATOM 1844 C C . ALA A 1 226 ? -9.169 17.186 4.049 1.00 45.62 226 ALA A C 1
ATOM 1846 O O . ALA A 1 226 ? -9.833 18.202 4.208 1.00 45.62 226 ALA A O 1
ATOM 1847 N N . THR A 1 227 ? -9.542 16.003 4.537 1.00 50.50 227 THR A N 1
ATOM 1848 C CA . THR A 1 227 ? -10.745 15.814 5.353 1.00 50.50 227 THR A CA 1
ATOM 1849 C C . THR A 1 227 ? -10.659 16.551 6.693 1.00 50.50 227 THR A C 1
ATOM 1851 O O . THR A 1 227 ? -11.643 17.151 7.115 1.00 50.50 227 THR A O 1
ATOM 1854 N N . LEU A 1 228 ? -9.479 16.579 7.323 1.00 48.78 228 LEU A N 1
ATOM 1855 C CA . LEU A 1 228 ? -9.237 17.382 8.529 1.00 48.78 228 LEU A CA 1
ATOM 1856 C C . LEU A 1 228 ? -9.316 18.887 8.236 1.00 48.78 228 LEU A C 1
ATOM 1858 O O . LEU A 1 228 ? -9.841 19.640 9.048 1.00 48.78 228 LEU A O 1
ATOM 1862 N N . LEU A 1 229 ? -8.812 19.321 7.076 1.00 43.69 229 LEU A N 1
ATOM 1863 C CA . LEU A 1 229 ? -8.808 20.728 6.656 1.00 43.69 229 LEU A CA 1
ATOM 1864 C C . LEU A 1 229 ? -10.179 21.215 6.149 1.00 43.69 229 LEU A C 1
ATOM 1866 O O . LEU A 1 229 ? -10.461 22.409 6.155 1.00 43.69 229 LEU A O 1
ATOM 1870 N N . ALA A 1 230 ? -11.040 20.304 5.692 1.00 41.00 230 ALA A N 1
ATOM 1871 C CA . ALA A 1 230 ? -12.355 20.610 5.131 1.00 41.00 230 ALA A CA 1
ATOM 1872 C C . ALA A 1 230 ? -13.478 20.647 6.185 1.00 41.00 230 ALA A C 1
ATOM 1874 O O . ALA A 1 230 ? -14.643 20.451 5.836 1.00 41.00 230 ALA A O 1
ATOM 1875 N N . GLY A 1 231 ? -13.132 20.887 7.455 1.00 38.25 231 GLY A N 1
ATOM 1876 C CA . GLY A 1 231 ? -14.078 21.016 8.562 1.00 38.25 231 GLY A CA 1
ATOM 1877 C C . GLY A 1 231 ? -15.294 21.888 8.212 1.00 38.25 231 GLY A C 1
ATOM 1878 O O . GLY A 1 231 ? -15.160 23.049 7.835 1.00 38.25 231 GLY A O 1
ATOM 1879 N N . ASP A 1 232 ? -16.463 21.251 8.290 1.00 41.97 232 ASP A N 1
ATOM 1880 C CA . ASP A 1 232 ? -17.810 21.799 8.486 1.00 41.97 232 ASP A CA 1
ATOM 1881 C C . ASP A 1 232 ? -18.219 23.057 7.685 1.00 41.97 232 ASP A C 1
ATOM 1883 O O . ASP A 1 232 ? -18.541 24.108 8.235 1.00 41.97 232 ASP A O 1
ATOM 1887 N N . ARG A 1 233 ? -18.294 22.952 6.349 1.00 38.84 233 ARG A N 1
ATOM 1888 C CA . ARG A 1 233 ? -19.083 23.908 5.529 1.00 38.84 233 ARG A CA 1
ATOM 1889 C C . ARG A 1 233 ? -20.515 23.455 5.246 1.00 38.84 233 ARG A C 1
ATOM 1891 O O . ARG A 1 233 ? -21.263 24.171 4.585 1.00 38.84 233 ARG A O 1
ATOM 1898 N N . THR A 1 234 ? -20.916 22.288 5.735 1.00 33.94 234 THR A N 1
ATOM 1899 C CA . THR A 1 234 ? -22.265 21.747 5.551 1.00 33.94 234 THR A CA 1
ATOM 1900 C C . THR A 1 234 ? -22.687 21.123 6.869 1.00 33.94 234 THR A C 1
ATOM 1902 O O . THR A 1 234 ? -22.251 20.011 7.143 1.00 33.94 234 THR A O 1
ATOM 1905 N N . GLY A 1 235 ? -23.480 21.845 7.670 1.00 33.41 235 GLY A N 1
ATOM 1906 C CA . GLY A 1 235 ? -23.856 21.518 9.055 1.00 33.41 235 GLY A CA 1
ATOM 1907 C C . GLY A 1 235 ? -24.592 20.186 9.253 1.00 33.41 235 GLY A C 1
ATOM 1908 O O . GLY A 1 235 ? -25.756 20.154 9.649 1.00 33.41 235 GLY A O 1
ATOM 1909 N N . GLY A 1 236 ? -23.910 19.080 8.977 1.00 30.05 236 GLY A N 1
ATOM 1910 C CA . GLY A 1 236 ? -24.314 17.709 9.241 1.00 30.05 236 GLY A CA 1
ATOM 1911 C C . GLY A 1 236 ? -23.669 17.211 10.532 1.00 30.05 236 GLY A C 1
ATOM 1912 O O . GLY A 1 236 ? -22.570 17.620 10.896 1.00 30.05 236 GLY A O 1
ATOM 1913 N N . ARG A 1 237 ? -24.379 16.334 11.250 1.00 30.58 237 ARG A N 1
ATOM 1914 C CA . ARG A 1 237 ? -23.974 15.775 12.552 1.00 30.58 237 ARG A CA 1
ATOM 1915 C C . ARG A 1 237 ? -22.495 15.348 12.579 1.00 30.58 237 ARG A C 1
ATOM 1917 O O . ARG A 1 237 ? -22.018 14.692 11.655 1.00 30.58 237 ARG A O 1
ATOM 1924 N N . ARG A 1 238 ? -21.814 15.649 13.699 1.00 37.06 238 ARG A N 1
ATOM 1925 C CA . ARG A 1 238 ? -20.483 15.115 14.059 1.00 37.06 238 ARG A CA 1
ATOM 1926 C C . ARG A 1 238 ? -20.436 13.613 13.760 1.00 37.06 238 ARG A C 1
ATOM 1928 O O . ARG A 1 238 ? -21.117 12.845 14.432 1.00 37.06 238 ARG A O 1
ATOM 1935 N N . GLY A 1 239 ? -19.657 13.220 12.754 1.00 37.12 239 GLY A N 1
ATOM 1936 C CA . GLY A 1 239 ? -19.475 11.818 12.367 1.00 37.12 239 GLY A CA 1
ATOM 1937 C C . GLY A 1 239 ? -19.348 11.558 10.864 1.00 37.12 239 GLY A C 1
ATOM 1938 O O . GLY A 1 239 ? -18.915 10.475 10.486 1.00 37.12 239 GLY A O 1
ATOM 1939 N N . SER A 1 240 ? -19.672 12.518 9.994 1.00 33.53 240 SER A N 1
ATOM 1940 C CA . SER A 1 240 ? -19.595 12.319 8.540 1.00 33.53 240 SER A CA 1
ATOM 1941 C C . SER A 1 240 ? -18.700 13.353 7.864 1.00 33.53 240 SER A C 1
ATOM 1943 O O . SER A 1 240 ? -19.115 14.475 7.582 1.00 33.53 240 SER A O 1
ATOM 1945 N N . SER A 1 241 ? -17.467 12.956 7.571 1.00 32.38 241 SER A N 1
ATOM 1946 C CA . SER A 1 241 ? -16.567 13.689 6.686 1.00 32.38 241 SER A CA 1
ATOM 1947 C C . SER A 1 241 ? -17.117 13.729 5.246 1.00 32.38 241 SER A C 1
ATOM 1949 O O . SER A 1 241 ? -17.227 12.671 4.625 1.00 32.38 241 SER A O 1
ATOM 1951 N N . PRO A 1 242 ? -17.417 14.907 4.660 1.00 28.59 242 PRO A N 1
ATOM 1952 C CA . PRO A 1 242 ? -18.141 14.987 3.385 1.00 28.59 242 PRO A CA 1
ATOM 1953 C C . PRO A 1 242 ? -17.338 14.498 2.169 1.00 28.59 242 PRO A C 1
ATOM 1955 O O . PRO A 1 242 ? -17.908 13.967 1.219 1.00 28.59 242 PRO A O 1
ATOM 1958 N N . LEU A 1 243 ? -16.008 14.642 2.182 1.00 30.61 243 LEU A N 1
ATOM 1959 C CA . LEU A 1 243 ? -15.162 14.347 1.015 1.00 30.61 243 LEU A CA 1
ATOM 1960 C C . LEU A 1 243 ? -14.934 12.848 0.754 1.00 30.61 243 LEU A C 1
ATOM 1962 O O . LEU A 1 243 ? -14.663 12.475 -0.385 1.00 30.61 243 LEU A O 1
ATOM 1966 N N . CYS A 1 244 ? -15.109 11.981 1.758 1.00 30.83 244 CYS A N 1
ATOM 1967 C CA . CYS A 1 244 ? -15.099 10.522 1.569 1.00 30.83 244 CYS A CA 1
ATOM 1968 C C . CYS A 1 244 ? -16.483 9.948 1.208 1.00 30.83 244 CYS A C 1
ATOM 1970 O O . CYS A 1 244 ? -16.576 8.781 0.830 1.00 30.83 244 CYS A O 1
ATOM 1972 N N . CYS A 1 245 ? -17.547 10.754 1.294 1.00 27.47 245 CYS A N 1
ATOM 1973 C CA . CYS A 1 245 ? -18.945 10.327 1.174 1.00 27.47 245 CYS A CA 1
ATOM 1974 C C . CYS A 1 245 ? -19.632 10.802 -0.119 1.00 27.47 245 CYS A C 1
ATOM 1976 O O . CYS A 1 245 ? -20.846 10.990 -0.140 1.00 27.47 245 CYS A O 1
ATOM 1978 N N . LEU A 1 246 ? -18.900 10.971 -1.225 1.00 22.91 246 LEU A N 1
ATOM 1979 C CA . LEU A 1 246 ? -19.509 11.229 -2.539 1.00 22.91 246 LEU A CA 1
ATOM 1980 C C . LEU A 1 246 ? -20.090 9.940 -3.161 1.00 22.91 246 LEU A C 1
ATOM 1982 O O . LEU A 1 246 ? -19.613 9.473 -4.191 1.00 22.91 246 LEU A O 1
ATOM 1986 N N . HIS A 1 247 ? -21.108 9.348 -2.526 1.00 22.05 247 HIS A N 1
ATOM 1987 C CA . HIS A 1 247 ? -22.209 8.635 -3.199 1.00 22.05 247 HIS A CA 1
ATOM 1988 C C . HIS A 1 247 ? -23.366 8.378 -2.206 1.00 22.05 247 HIS A C 1
ATOM 1990 O O . HIS A 1 247 ? -23.104 8.075 -1.038 1.00 22.05 247 HIS A O 1
ATOM 1996 N N . PRO A 1 248 ? -24.643 8.480 -2.625 1.00 23.94 248 PRO A N 1
ATOM 1997 C CA . PRO A 1 248 ? -25.785 8.435 -1.726 1.00 23.94 248 PRO A CA 1
ATOM 1998 C C . PRO A 1 248 ? -26.085 6.976 -1.391 1.00 23.94 248 PRO A C 1
ATOM 2000 O O . PRO A 1 248 ? -26.530 6.245 -2.263 1.00 23.94 248 PRO A O 1
ATOM 2003 N N . ASN A 1 249 ? -25.755 6.532 -0.177 1.00 26.64 249 ASN A N 1
ATOM 2004 C CA . ASN A 1 249 ? -26.339 5.353 0.492 1.00 26.64 249 ASN A CA 1
ATOM 2005 C C . ASN A 1 249 ? -25.871 5.267 1.962 1.00 26.64 249 ASN A C 1
ATOM 2007 O O . ASN A 1 249 ? -25.653 4.187 2.508 1.00 26.64 249 ASN A O 1
ATOM 2011 N N . VAL A 1 250 ? -25.702 6.422 2.620 1.00 27.27 250 VAL A N 1
ATOM 2012 C CA . VAL A 1 250 ? -25.300 6.514 4.041 1.00 27.27 250 VAL A CA 1
ATOM 2013 C C . VAL A 1 250 ? -26.391 5.972 4.983 1.00 27.27 250 VAL A C 1
ATOM 2015 O O . VAL A 1 250 ? -26.121 5.665 6.139 1.00 27.27 250 VAL A O 1
ATOM 2018 N N . GLU A 1 251 ? -27.605 5.751 4.483 1.00 24.08 251 GLU A N 1
ATOM 2019 C CA . GLU A 1 251 ? -28.752 5.311 5.281 1.00 24.08 251 GLU A CA 1
ATOM 2020 C C . GLU A 1 251 ? -28.755 3.805 5.609 1.00 24.08 251 GLU A C 1
ATOM 2022 O O . GLU A 1 251 ? -29.489 3.374 6.488 1.00 24.08 251 GLU A O 1
ATOM 2027 N N . ILE A 1 252 ? -27.902 2.993 4.968 1.00 27.00 252 ILE A N 1
ATOM 2028 C CA . ILE A 1 252 ? -27.892 1.527 5.163 1.00 27.00 252 ILE A CA 1
ATOM 2029 C C . ILE A 1 252 ? -26.921 1.099 6.283 1.00 27.00 252 ILE A C 1
ATOM 2031 O O . ILE A 1 252 ? -27.047 0.014 6.852 1.00 27.00 252 ILE A O 1
ATOM 2035 N N . GLN A 1 253 ? -25.935 1.934 6.629 1.00 28.61 253 GLN A N 1
ATOM 2036 C CA . GLN A 1 253 ? -24.832 1.520 7.505 1.00 28.61 253 GLN A CA 1
ATOM 2037 C C . GLN A 1 253 ? -25.126 1.718 9.002 1.00 28.61 253 GLN A C 1
ATOM 2039 O O . GLN A 1 253 ? -24.592 0.967 9.818 1.00 28.61 253 GLN A O 1
ATOM 2044 N N . SER A 1 254 ? -26.022 2.643 9.369 1.00 25.58 254 SER A N 1
ATOM 2045 C CA . SER A 1 254 ? -26.534 2.764 10.745 1.00 25.58 254 SER A CA 1
ATOM 2046 C C . SER A 1 254 ? -27.442 1.587 11.122 1.00 25.58 254 SER A C 1
ATOM 2048 O O . SER A 1 254 ? -27.350 1.070 12.231 1.00 25.58 254 SER A O 1
ATOM 2050 N N . THR A 1 255 ? -28.233 1.071 10.178 1.00 25.39 255 THR A N 1
ATOM 2051 C CA . THR A 1 255 ? -29.209 -0.006 10.428 1.00 25.39 255 THR A CA 1
ATOM 2052 C C . THR A 1 255 ? -28.568 -1.372 10.704 1.00 25.39 255 THR A C 1
ATOM 2054 O O . THR A 1 255 ? -29.198 -2.238 11.311 1.00 25.39 255 THR A O 1
ATOM 2057 N N . ILE A 1 256 ? -27.320 -1.589 10.267 1.00 31.62 256 ILE A N 1
ATOM 2058 C CA . ILE A 1 256 ? -26.606 -2.863 10.469 1.00 31.62 256 ILE A CA 1
ATOM 2059 C C . ILE A 1 256 ? -25.997 -2.953 11.877 1.00 31.62 256 ILE A C 1
ATOM 2061 O O . ILE A 1 256 ? -25.933 -4.047 12.430 1.00 31.62 256 ILE A O 1
ATOM 2065 N N . TYR A 1 257 ? -25.585 -1.829 12.473 1.00 31.47 257 TYR A N 1
ATOM 2066 C CA . TYR A 1 257 ? -25.002 -1.814 13.822 1.00 31.47 257 TYR A CA 1
ATOM 2067 C C . TYR A 1 257 ? -26.047 -1.648 14.931 1.00 31.47 257 TYR A C 1
ATOM 2069 O O . TYR A 1 257 ? -25.841 -2.152 16.028 1.00 31.47 257 TYR A O 1
ATOM 2077 N N . GLU A 1 258 ? -27.191 -1.026 14.643 1.00 29.02 258 GLU A N 1
ATOM 2078 C CA . GLU A 1 258 ? -28.287 -0.878 15.614 1.00 29.02 258 GLU A CA 1
ATOM 2079 C C . GLU A 1 258 ? -29.078 -2.188 15.827 1.00 29.02 258 GLU A C 1
ATOM 2081 O O . GLU A 1 258 ? -29.752 -2.354 16.836 1.00 29.02 258 GLU A O 1
ATOM 2086 N N . ASN A 1 259 ? -28.930 -3.169 14.925 1.00 26.83 259 ASN A N 1
ATOM 2087 C CA . ASN A 1 259 ? -29.570 -4.488 15.026 1.00 26.83 259 ASN A CA 1
ATOM 2088 C C . ASN A 1 259 ? -28.657 -5.611 15.554 1.00 26.83 259 ASN A C 1
ATOM 2090 O O . ASN A 1 259 ? -29.109 -6.749 15.662 1.00 26.83 259 ASN A O 1
ATOM 2094 N N . SER A 1 260 ? -27.387 -5.341 15.886 1.00 33.44 260 SER A N 1
ATOM 2095 C CA . SER A 1 260 ? -26.504 -6.356 16.493 1.00 33.44 260 SER A CA 1
ATOM 2096 C C . SER A 1 260 ? -26.586 -6.435 18.022 1.00 33.44 260 SER A C 1
ATOM 2098 O O . SER A 1 260 ? -25.979 -7.333 18.598 1.00 33.44 260 SER A O 1
ATOM 2100 N N . ASP A 1 261 ? -27.364 -5.554 18.660 1.00 34.97 261 ASP A N 1
ATOM 2101 C CA . ASP A 1 261 ? -27.592 -5.535 20.115 1.00 34.97 261 ASP A CA 1
ATOM 2102 C C . ASP A 1 261 ? -28.912 -6.211 20.539 1.00 34.97 261 ASP A C 1
ATOM 2104 O O . ASP A 1 261 ? -29.348 -6.083 21.682 1.00 34.97 261 ASP A O 1
ATOM 2108 N N . ILE A 1 262 ? -29.556 -6.973 19.647 1.00 34.00 262 ILE A N 1
ATOM 2109 C CA . ILE A 1 262 ? -30.740 -7.769 19.989 1.00 34.00 262 ILE A CA 1
ATOM 2110 C C . ILE A 1 262 ? -30.568 -9.185 19.447 1.00 34.00 262 ILE A C 1
ATOM 2112 O O . ILE A 1 262 ? -30.788 -9.415 18.265 1.00 34.00 262 ILE A O 1
ATOM 2116 N N . VAL A 1 263 ? -30.154 -10.106 20.322 1.00 26.17 263 VAL A N 1
ATOM 2117 C CA . VAL A 1 263 ? -30.644 -11.490 20.547 1.00 26.17 263 VAL A CA 1
ATOM 2118 C C . VAL A 1 263 ? -29.732 -12.081 21.653 1.00 26.17 263 VAL A C 1
ATOM 2120 O O . VAL A 1 263 ? -28.523 -11.854 21.589 1.00 26.17 263 VAL A O 1
ATOM 2123 N N . PRO A 1 264 ? -30.300 -12.725 22.695 1.00 34.81 264 PRO A N 1
ATOM 2124 C CA . PRO A 1 264 ? -29.728 -12.821 24.048 1.00 34.81 264 PRO A CA 1
ATOM 2125 C C . PRO A 1 264 ? -28.497 -13.721 24.204 1.00 34.81 264 PRO A C 1
ATOM 2127 O O . PRO A 1 264 ? -28.312 -14.651 23.386 1.00 34.81 264 PRO A O 1
#